Protein 3F4A (pdb70)

CATH classification: 3.40.250.10

B-factor: mean 21.46, std 7.52, range [8.7, 76.59]

Organism: Saccharomyces cerevisiae (strain ATCC 204508 / S288c) (NCBI:txid559292)

Solvent-accessible surface area: 14756 Å² total

Radius of gyration: 21.46 Å; Cα contacts (8 Å, |Δi|>4): 526; chains: 2; bounding box: 41×53×62 Å

Sequence (280 aa):
SITNVKYLDDPTELHRWQEGHTTTTLREPFQVVDVRGSDYGGHIKDGWHYAYSRLKKQDPEYLRELKKHRLLEEKQADGRGALNVIFHCLSQQRGPSAALLLRSSLDDTAELSRCRLWVLRGGFSRWQSVYGDDESVTAGYLPDLWRSITNVKYLDPTELHRWQEGHTTTLREPFQVVDVRGSDYGGHIKDGWHYAYSRRLKQDPEYLRELKHRLLEKQADGRRGALNVIFHCLSQQRGPSAALLLLRSSLDTAELSRCRLWVLRGGFSRWQSVVYGDDESVTAGYLPDLWR

Foldseek 3Di:
DDDQEEADELVQVVVCCVVARDPPRWAEEEEAQADPPPLKDWPRHHYHHLVCVVVPVVSLVVVLVVLQVVLVVIPAAYEYEFFHCLPPSRVVSLNNVVPADPVSSRNYRYYYHNRGVVVNCVVPLVPCVTMPNHDPVVVD/DDDQEEADEVVQVVVVVVVAHDPPRHAEAEEAQADPPPLKDWPRHHYHHLVCVVVPVVSLVVVLVVLQVVLVVTDAAYEYEFFHCLPPSRVVSLNNVVVADDVSSRRYRYYYYNRGVLVVCVPCLPPCVTMPNHDVVVVD

GO terms:
  GO:0004792 thiosulfate-cyanide sulfurtransferase activity (F, IDA)
  GO:0016791 phosphatase activity (F, IDA)
  GO:0016311 dephosphorylation (P, IDA)
  GO:0005634 nucleus (C, HDA)
  GO:0005737 cytoplasm (C, HDA)

InterPro domains:
  IPR001763 Rhodanese-like domain [PF00581] (14-130)
  IPR001763 Rhodanese-like domain [PS50206] (29-137)
  IPR001763 Rhodanese-like domain [SM00450] (19-134)
  IPR036873 Rhodanese-like domain superfamily [G3DSA:3.40.250.10] (5-148)
  IPR036873 Rhodanese-like domain superfamily [SSF52821] (6-135)

Secondary structure (DSSP, 8-state):
---SEEEE-HHHHHH---SS-TTT---EEEEE--STT---EETT-EE--HHHHHH-HHHHHHHHHHHHHHHHTSSS-EEEEEE---SSHHHHH--TGGG--HHHHTTEEEEEETTHHHHHHHHHTT-TTTEES--GGGG-/---SEEEE-HHHHHH---SS-TTT---EEEEE--STT---EETT-EE--HHHHHH-HHHHHHHHHHHHHHHHTSSS-EEEEEE---SSHHHHH--HHHH--HHHHHTEEEEEETTHHHHHHHHHTT-TTTEES--GGGG-

Structure (mmCIF, N/CA/C/O backbone):
data_3F4A
#
_entry.id   3F4A
#
_cell.length_a   74.382
_cell.length_b   72.025
_cell.length_c   53.514
_cell.angle_alpha   90.00
_cell.angle_beta   103.60
_cell.angle_gamma   90.00
#
_symmetry.space_group_name_H-M   'C 1 2 1'
#
loop_
_entity.id
_entity.type
_entity.pdbx_description
1 polymer 'Uncharacterized protein YGR203W'
2 non-polymer 'SULFATE ION'
3 non-polymer 'CHLORIDE ION'
4 non-polymer 'AMMONIUM ION'
5 water water
#
loop_
_atom_site.group_PDB
_atom_site.id
_atom_site.type_symbol
_atom_site.label_atom_id
_atom_site.label_alt_id
_atom_site.label_comp_id
_atom_site.label_asym_id
_atom_site.label_entity_id
_atom_site.label_seq_id
_atom_site.pdbx_PDB_ins_code
_atom_site.Cartn_x
_atom_site.Cartn_y
_atom_site.Cartn_z
_atom_site.occupancy
_atom_site.B_iso_or_equiv
_atom_site.auth_seq_id
_atom_site.auth_comp_id
_atom_site.auth_asym_id
_atom_site.auth_atom_id
_atom_site.pdbx_PDB_model_num
ATOM 1 N N . SER A 1 26 ? 34.452 55.900 -15.173 1.00 30.37 5 SER A N 1
ATOM 2 C CA . SER A 1 26 ? 33.435 55.483 -14.188 1.00 29.52 5 SER A CA 1
ATOM 3 C C . SER A 1 26 ? 32.123 56.250 -14.326 1.00 28.86 5 SER A C 1
ATOM 4 O O . SER A 1 26 ? 32.013 57.258 -15.072 1.00 27.83 5 SER A O 1
ATOM 7 N N . ILE A 1 27 ? 31.137 55.708 -13.623 1.00 26.98 6 ILE A N 1
ATOM 8 C CA . ILE A 1 27 ? 29.928 56.410 -13.216 1.00 25.10 6 ILE A CA 1
ATOM 9 C C . ILE A 1 27 ? 29.950 56.426 -11.695 1.00 23.07 6 ILE A C 1
ATOM 10 O O . ILE A 1 27 ? 30.928 55.988 -11.082 1.00 20.84 6 ILE A O 1
ATOM 15 N N . THR A 1 28 ? 28.886 56.962 -11.098 1.00 20.84 7 THR A N 1
ATOM 16 C CA . THR A 1 28 ? 28.889 57.263 -9.657 1.00 19.52 7 THR A CA 1
ATOM 17 C C . THR A 1 28 ? 28.302 56.110 -8.824 1.00 19.01 7 THR A C 1
ATOM 18 O O . THR A 1 28 ? 27.407 55.388 -9.294 1.00 20.04 7 THR A O 1
ATOM 22 N N . ASN A 1 29 ? 28.734 55.972 -7.578 1.00 15.98 8 ASN A N 1
ATOM 23 C CA . ASN A 1 29 ? 28.194 54.894 -6.735 1.00 16.67 8 ASN A CA 1
ATOM 24 C C . ASN A 1 29 ? 27.269 55.360 -5.609 1.00 15.79 8 ASN A C 1
ATOM 25 O O . ASN A 1 29 ? 26.892 54.567 -4.729 1.00 16.91 8 ASN A O 1
ATOM 30 N N . VAL A 1 30 ? 26.889 56.630 -5.644 1.00 15.09 9 VAL A N 1
ATOM 31 C CA . VAL A 1 30 ? 25.768 57.104 -4.826 1.00 13.38 9 VAL A CA 1
ATOM 32 C C . VAL A 1 30 ? 24.988 58.060 -5.705 1.00 12.78 9 VAL A C 1
ATOM 33 O O . VAL A 1 30 ? 25.573 58.894 -6.413 1.00 13.11 9 VAL A O 1
ATOM 37 N N . LYS A 1 31 ? 23.673 57.894 -5.668 1.00 11.12 10 LYS A N 1
ATOM 38 C CA . LYS A 1 31 ? 22.742 58.766 -6.443 1.00 12.78 10 LYS A CA 1
ATOM 39 C C . LYS A 1 31 ? 21.593 59.269 -5.573 1.00 13.16 10 LYS A C 1
ATOM 40 O O . LYS A 1 31 ? 21.362 58.736 -4.479 1.00 14.34 10 LYS A O 1
ATOM 46 N N . TYR A 1 32 ? 20.873 60.276 -6.079 1.00 13.36 11 TYR A N 1
ATOM 47 C CA . TYR A 1 32 ? 19.653 60.726 -5.419 1.00 15.13 11 TYR A CA 1
ATOM 48 C C . TYR A 1 32 ? 18.438 59.920 -5.803 1.00 15.27 11 TYR A C 1
ATOM 49 O O . TYR A 1 32 ? 18.224 59.578 -6.984 1.00 13.78 11 TYR A O 1
ATOM 58 N N . LEU A 1 33 ? 17.591 59.719 -4.806 1.00 15.94 12 LEU A N 1
ATOM 59 C CA . LEU A 1 33 ? 16.280 59.092 -4.990 1.00 17.42 12 LEU A CA 1
ATOM 60 C C . LEU A 1 33 ? 15.188 60.081 -4.547 1.00 17.56 12 LEU A C 1
ATOM 61 O O . LEU A 1 33 ? 15.303 60.713 -3.500 1.00 16.75 12 LEU A O 1
ATOM 66 N N . ASP A 1 34 ? 14.156 60.267 -5.372 1.00 18.10 13 ASP A N 1
ATOM 67 C CA A ASP A 1 34 ? 13.058 61.149 -4.995 0.70 19.04 13 ASP A CA 1
ATOM 68 C CA B ASP A 1 34 ? 13.057 61.160 -5.002 0.30 18.51 13 ASP A CA 1
ATOM 69 C C . ASP A 1 34 ? 12.071 60.453 -4.053 1.00 19.23 13 ASP A C 1
ATOM 70 O O . ASP A 1 34 ? 11.833 59.235 -4.193 1.00 17.20 13 ASP A O 1
ATOM 79 N N . PRO A 1 35 ? 11.514 61.200 -3.048 1.00 19.58 14 PRO A N 1
ATOM 80 C CA . PRO A 1 35 ? 10.446 60.609 -2.187 1.00 19.69 14 PRO A CA 1
ATOM 81 C C . PRO A 1 35 ? 9.348 59.887 -3.000 1.00 19.07 14 PRO A C 1
ATOM 82 O O . PRO A 1 35 ? 8.868 58.844 -2.585 1.00 17.91 14 PRO A O 1
ATOM 86 N N . THR A 1 36 ? 8.991 60.397 -4.172 1.00 18.57 15 THR A N 1
ATOM 87 C CA . THR A 1 36 ? 7.903 59.733 -4.942 1.00 18.03 15 THR A CA 1
ATOM 88 C C . THR A 1 36 ? 8.308 58.324 -5.342 1.00 19.01 15 THR A C 1
ATOM 89 O O . THR A 1 36 ? 7.454 57.427 -5.427 1.00 17.81 15 THR A O 1
ATOM 93 N N . GLU A 1 37 ? 9.614 58.109 -5.566 1.00 17.65 16 GLU A N 1
ATOM 94 C CA . GLU A 1 37 ? 10.069 56.803 -6.013 1.00 18.26 16 GLU A CA 1
ATOM 95 C C . GLU A 1 37 ? 10.099 55.868 -4.841 1.00 17.22 16 GLU A C 1
ATOM 96 O O . GLU A 1 37 ? 9.608 54.740 -4.961 1.00 17.36 16 GLU A O 1
ATOM 102 N N . LEU A 1 38 ? 10.674 56.329 -3.716 1.00 16.88 17 LEU A N 1
ATOM 103 C CA . LEU A 1 38 ? 10.711 55.518 -2.499 1.00 16.74 17 LEU A CA 1
ATOM 104 C C . LEU A 1 38 ? 9.273 55.109 -2.143 1.00 15.99 17 LEU A C 1
ATOM 105 O O . LEU A 1 38 ? 8.987 53.956 -1.839 1.00 15.79 17 LEU A O 1
ATOM 110 N N . HIS A 1 39 ? 8.355 56.072 -2.205 1.00 16.20 18 HIS A N 1
ATOM 111 C CA . HIS A 1 39 ? 6.938 55.787 -1.922 1.00 14.67 18 HIS A CA 1
ATOM 112 C C . HIS A 1 39 ? 6.330 54.674 -2.792 1.00 14.59 18 HIS A C 1
ATOM 113 O O . HIS A 1 39 ? 5.618 53.797 -2.276 1.00 13.43 18 HIS A O 1
ATOM 120 N N . ARG A 1 40 ? 6.578 54.727 -4.106 1.00 13.90 19 ARG A N 1
ATOM 121 C CA . ARG A 1 40 ? 6.157 53.689 -5.021 1.00 16.41 19 ARG A CA 1
ATOM 122 C C . ARG A 1 40 ? 6.726 52.342 -4.612 1.00 16.11 19 ARG A C 1
ATOM 123 O O . ARG A 1 40 ? 6.012 51.331 -4.618 1.00 16.26 19 ARG A O 1
ATOM 131 N N . TRP A 1 41 ? 8.013 52.339 -4.253 1.00 16.01 20 TRP A N 1
ATOM 132 C CA . TRP A 1 41 ? 8.701 51.094 -3.864 1.00 16.13 20 TRP A CA 1
ATOM 133 C C . TRP A 1 41 ? 8.043 50.542 -2.608 1.00 16.32 20 TRP A C 1
ATOM 134 O O . TRP A 1 41 ? 7.792 49.337 -2.504 1.00 15.61 20 TRP A O 1
ATOM 153 N N . GLN A 1 43 ? 4.945 51.116 -1.754 1.00 18.26 22 GLN A N 1
ATOM 154 C CA . GLN A 1 43 ? 3.581 50.686 -2.038 1.00 20.40 22 GLN A CA 1
ATOM 155 C C . GLN A 1 43 ? 3.635 49.309 -2.662 1.00 20.87 22 GLN A C 1
ATOM 156 O O . GLN A 1 43 ? 2.790 48.465 -2.381 1.00 20.96 22 GLN A O 1
ATOM 162 N N . GLU A 1 44 ? 4.644 49.083 -3.503 1.00 21.89 23 GLU A N 1
ATOM 163 C CA . GLU A 1 44 ? 4.729 47.850 -4.311 1.00 23.35 23 GLU A CA 1
ATOM 164 C C . GLU A 1 44 ? 5.462 46.696 -3.632 1.00 23.49 23 GLU A C 1
ATOM 165 O O . GLU A 1 44 ? 5.285 45.519 -4.028 1.00 22.59 23 GLU A O 1
ATOM 171 N N . GLY A 1 45 ? 6.289 47.041 -2.637 1.00 23.17 24 GLY A N 1
ATOM 172 C CA . GLY A 1 45 ? 7.016 46.061 -1.823 1.00 23.00 24 GLY A CA 1
ATOM 173 C C . GLY A 1 45 ? 8.453 45.811 -2.262 1.00 23.32 24 GLY A C 1
ATOM 174 O O . GLY A 1 45 ? 9.180 45.067 -1.607 1.00 24.73 24 GLY A O 1
ATOM 175 N N . HIS A 1 46 ? 8.862 46.462 -3.350 1.00 21.85 25 HIS A N 1
ATOM 176 C CA . HIS A 1 46 ? 10.168 46.264 -3.977 1.00 21.21 25 HIS A CA 1
ATOM 177 C C . HIS A 1 46 ? 10.308 47.348 -5.020 1.00 20.72 25 HIS A C 1
ATOM 178 O O . HIS A 1 46 ? 9.353 48.057 -5.312 1.00 19.39 25 HIS A O 1
ATOM 185 N N . THR A 1 47 ? 11.511 47.517 -5.546 1.00 19.48 26 THR A N 1
ATOM 186 C CA . THR A 1 47 ? 11.719 48.498 -6.587 1.00 20.92 26 THR A CA 1
ATOM 187 C C . THR A 1 47 ? 10.823 48.026 -7.761 1.00 21.80 26 THR A C 1
ATOM 188 O O . THR A 1 47 ? 10.443 46.832 -7.887 1.00 21.92 26 THR A O 1
ATOM 192 N N . THR A 1 48 ? 10.452 48.959 -8.609 1.00 22.61 27 THR A N 1
ATOM 193 C CA . THR A 1 48 ? 9.399 48.649 -9.570 1.00 23.32 27 THR A CA 1
ATOM 194 C C . THR A 1 48 ? 9.890 47.764 -10.730 1.00 23.66 27 THR A C 1
ATOM 195 O O . THR A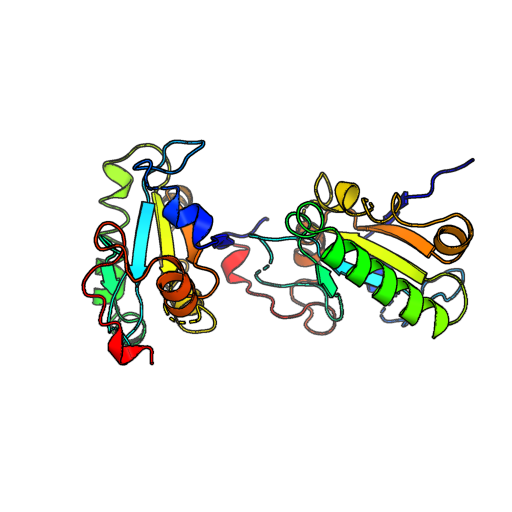 1 48 ? 9.258 46.737 -11.029 1.00 23.09 27 THR A O 1
ATOM 199 N N . THR A 1 49 ? 11.012 48.155 -11.340 1.00 23.18 28 THR A N 1
ATOM 200 C CA A THR A 1 49 ? 11.544 47.490 -12.534 0.70 23.40 28 THR A CA 1
ATOM 201 C CA B THR A 1 49 ? 11.527 47.472 -12.536 0.30 23.29 28 THR A CA 1
ATOM 202 C C . THR A 1 49 ? 12.197 46.137 -12.251 1.00 23.28 28 THR A C 1
ATOM 203 O O . THR A 1 49 ? 11.903 45.120 -12.937 1.00 23.77 28 THR A O 1
ATOM 210 N N . LEU A 1 50 ? 13.094 46.124 -11.273 1.00 22.94 29 LEU A N 1
ATOM 211 C CA . LEU A 1 50 ? 13.886 44.938 -11.006 1.00 22.80 29 LEU A CA 1
ATOM 212 C C . LEU A 1 50 ? 13.406 44.179 -9.804 1.00 23.02 29 LEU A C 1
ATOM 213 O O . LEU A 1 50 ? 13.918 43.096 -9.513 1.00 23.33 29 LEU A O 1
ATOM 218 N N . ARG A 1 51 ? 12.417 44.751 -9.106 1.00 21.93 30 ARG A N 1
ATOM 219 C CA . ARG A 1 51 ? 11.736 44.044 -8.046 1.00 21.91 30 ARG A CA 1
ATOM 220 C C . ARG A 1 51 ? 12.743 43.728 -6.966 1.00 20.75 30 ARG A C 1
ATOM 221 O O . ARG A 1 51 ? 12.637 42.691 -6.312 1.00 21.06 30 ARG A O 1
ATOM 229 N N . GLU A 1 52 ? 13.680 44.671 -6.758 1.00 19.87 31 GLU A N 1
ATOM 230 C CA . GLU A 1 52 ? 14.737 44.560 -5.768 1.00 19.64 31 GLU A CA 1
ATOM 231 C C . GLU A 1 52 ? 14.311 45.030 -4.366 1.00 18.58 31 GLU A C 1
ATOM 232 O O . GLU A 1 52 ? 13.451 45.903 -4.215 1.00 19.51 31 GLU A O 1
ATOM 238 N N . PRO A 1 53 ? 14.931 44.459 -3.331 1.00 18.26 32 PRO A N 1
ATOM 239 C CA . PRO A 1 53 ? 14.694 44.912 -1.961 1.00 17.89 32 PRO A CA 1
ATOM 240 C C . PRO A 1 53 ? 15.296 46.293 -1.690 1.00 16.02 32 PRO A C 1
ATOM 241 O O . PRO A 1 53 ? 16.180 46.742 -2.412 1.00 16.91 32 PRO A O 1
ATOM 245 N N . PHE A 1 54 ? 14.803 46.968 -0.663 1.00 14.47 33 PHE A N 1
ATOM 246 C CA . PHE A 1 54 ? 15.353 48.269 -0.288 1.00 14.32 33 PHE A CA 1
ATOM 247 C C . PHE A 1 54 ? 15.343 48.395 1.230 1.00 14.51 33 PHE A C 1
ATOM 248 O O . PHE A 1 54 ? 14.620 47.669 1.939 1.00 15.02 33 PHE A O 1
ATOM 256 N N . GLN A 1 55 ? 16.144 49.318 1.729 1.00 13.61 34 GLN A N 1
ATOM 257 C CA . GLN A 1 55 ? 16.203 49.543 3.186 1.00 14.62 34 GLN A CA 1
ATOM 258 C C . GLN A 1 55 ? 16.513 51.006 3.443 1.00 15.13 34 GLN A C 1
ATOM 259 O O . GLN A 1 55 ? 17.583 51.505 3.029 1.00 15.90 34 GLN A O 1
ATOM 265 N N . VAL A 1 56 ? 15.608 51.685 4.144 1.00 13.87 35 VAL A N 1
ATOM 266 C CA . VAL A 1 56 ? 15.814 53.123 4.522 1.00 15.03 35 VAL A CA 1
ATOM 267 C C . VAL A 1 56 ? 16.683 53.184 5.779 1.00 15.76 35 VAL A C 1
ATOM 268 O O . VAL A 1 56 ? 16.501 52.381 6.700 1.00 16.65 35 VAL A O 1
ATOM 272 N N . VAL A 1 57 ? 17.647 54.111 5.801 1.00 14.16 36 VAL A N 1
ATOM 273 C CA . VAL A 1 57 ? 18.473 54.357 6.978 1.00 14.68 36 VAL A CA 1
ATOM 274 C C . VAL A 1 57 ? 18.391 55.842 7.323 1.00 14.61 36 VAL A C 1
ATOM 275 O O . VAL A 1 57 ? 18.870 56.685 6.551 1.00 15.06 36 VAL A O 1
ATOM 279 N N . ASP A 1 58 ? 17.769 56.156 8.463 1.00 15.05 37 ASP A N 1
ATOM 280 C CA . ASP A 1 58 ? 17.555 57.524 8.890 1.00 14.36 37 ASP A CA 1
ATOM 281 C C . ASP A 1 58 ? 18.730 57.861 9.833 1.00 14.33 37 ASP A C 1
ATOM 282 O O . ASP A 1 58 ? 18.908 57.204 10.871 1.00 16.49 37 ASP A O 1
ATOM 287 N N . VAL A 1 59 ? 19.499 58.887 9.492 1.00 14.32 38 VAL A N 1
ATOM 288 C CA . VAL A 1 59 ? 20.750 59.151 10.204 1.00 13.98 38 VAL A CA 1
ATOM 289 C C . VAL A 1 59 ? 20.630 60.412 11.049 1.00 14.10 38 VAL A C 1
ATOM 290 O O . VAL A 1 59 ? 21.659 60.948 11.525 1.00 13.24 38 VAL A O 1
ATOM 294 N N . ARG A 1 60 ? 19.394 60.861 11.264 1.00 13.69 39 ARG A N 1
ATOM 295 C CA . ARG A 1 60 ? 19.121 61.982 12.194 1.00 14.80 39 ARG A CA 1
ATOM 296 C C . ARG A 1 60 ? 19.511 61.646 13.634 1.00 15.76 39 ARG A C 1
ATOM 297 O O . ARG A 1 60 ? 19.358 60.510 14.042 1.00 16.31 39 ARG A O 1
ATOM 305 N N . GLY A 1 61 ? 20.041 62.628 14.365 1.00 16.44 40 GLY A N 1
ATOM 306 C CA . GLY A 1 61 ? 20.238 62.492 15.826 1.00 17.14 40 GLY A CA 1
ATOM 307 C C . GLY A 1 61 ? 19.215 63.311 16.599 1.00 18.65 40 GLY A C 1
ATOM 308 O O . GLY A 1 61 ? 18.116 62.828 16.903 1.00 18.56 40 GLY A O 1
ATOM 309 N N . SER A 1 62 ? 19.542 64.576 16.853 1.00 17.83 41 SER A N 1
ATOM 310 C CA . SER A 1 62 ? 18.715 65.417 17.737 1.00 18.75 41 SER A CA 1
ATOM 311 C C . SER A 1 62 ? 17.343 65.770 17.135 1.00 18.41 41 SER A C 1
ATOM 312 O O . SER A 1 62 ? 16.423 66.151 17.873 1.00 18.02 41 SER A O 1
ATOM 315 N N . ASP A 1 63 ? 17.194 65.632 15.819 1.00 16.30 42 ASP A N 1
ATOM 316 C CA . ASP A 1 63 ? 15.972 66.053 15.178 1.00 16.83 42 ASP A CA 1
ATOM 317 C C . ASP A 1 63 ? 15.216 64.849 14.588 1.00 14.86 42 ASP A C 1
ATOM 318 O O . ASP A 1 63 ? 14.421 64.982 13.663 1.00 15.75 42 ASP A O 1
ATOM 323 N N . TYR A 1 64 ? 15.417 63.690 15.186 1.00 16.22 43 TYR A N 1
ATOM 324 C CA . TYR A 1 64 ? 14.686 62.481 14.766 1.00 16.33 43 TYR A CA 1
ATOM 325 C C . TYR A 1 64 ? 13.201 62.493 15.208 1.00 17.70 43 TYR A C 1
ATOM 326 O O . TYR A 1 64 ? 12.340 61.961 14.515 1.00 16.96 43 TYR A O 1
ATOM 351 N N . GLY A 1 66 ? 9.313 63.204 15.967 1.00 18.16 45 GLY A N 1
ATOM 352 C CA . GLY A 1 66 ? 8.243 63.805 15.149 1.00 16.23 45 GLY A CA 1
ATOM 353 C C . GLY A 1 66 ? 7.733 62.974 13.993 1.00 15.53 45 GLY A C 1
ATOM 354 O O . GLY A 1 66 ? 6.828 63.398 13.282 1.00 16.60 45 GLY A O 1
ATOM 355 N N . GLY A 1 67 ? 8.283 61.770 13.838 1.00 14.19 46 GLY A N 1
ATOM 356 C CA . GLY A 1 67 ? 7.982 60.959 12.675 1.00 14.65 46 GLY A CA 1
ATOM 357 C C . GLY A 1 67 ? 9.222 60.407 11.973 1.00 14.31 46 GLY A C 1
ATOM 358 O O . GLY A 1 67 ? 10.302 61.025 11.942 1.00 14.97 46 GLY A O 1
ATOM 359 N N . HIS A 1 68 ? 9.078 59.207 11.427 1.00 14.50 47 HIS A N 1
ATOM 360 C CA . HIS A 1 68 ? 10.145 58.620 10.594 1.00 13.88 47 HIS A CA 1
ATOM 361 C C . HIS A 1 68 ? 9.493 57.730 9.540 1.00 14.48 47 HIS A C 1
ATOM 362 O O . HIS A 1 68 ? 8.292 57.456 9.619 1.00 14.99 47 HIS A O 1
ATOM 369 N N . ILE A 1 69 ? 10.264 57.306 8.531 1.00 14.63 48 ILE A N 1
ATOM 370 C CA . ILE A 1 69 ? 9.703 56.463 7.488 1.00 14.23 48 ILE A CA 1
ATOM 371 C C . ILE A 1 69 ? 9.490 55.067 8.024 1.00 15.86 48 ILE A C 1
ATOM 372 O O . ILE A 1 69 ? 10.379 54.493 8.693 1.00 14.66 48 ILE A O 1
ATOM 377 N N . LYS A 1 70 ? 8.301 54.521 7.745 1.00 14.52 49 LYS A N 1
ATOM 378 C CA . LYS A 1 70 ? 7.950 53.193 8.295 1.00 16.84 49 LYS A CA 1
ATOM 379 C C . LYS A 1 70 ? 8.949 52.134 7.807 1.00 16.52 49 LYS A C 1
ATOM 380 O O . LYS A 1 70 ? 9.300 52.133 6.639 1.00 15.95 49 LYS A O 1
ATOM 386 N N . ASP A 1 71 ? 9.412 51.273 8.721 1.00 16.89 50 ASP A N 1
ATOM 387 C CA . ASP A 1 71 ? 10.324 50.139 8.440 1.00 17.71 50 ASP A CA 1
ATOM 388 C C . ASP A 1 71 ? 11.793 50.541 8.225 1.00 16.67 50 ASP A C 1
ATOM 389 O O . ASP A 1 71 ? 12.628 49.686 7.996 1.00 15.84 50 ASP A O 1
ATOM 394 N N . GLY A 1 72 ? 12.089 51.827 8.304 1.00 16.20 51 GLY A N 1
ATOM 395 C CA . GLY A 1 72 ? 13.486 52.313 8.193 1.00 16.12 51 GLY A CA 1
ATOM 396 C C . GLY A 1 72 ? 14.247 51.956 9.470 1.00 16.69 51 GLY A C 1
ATOM 397 O O . GLY A 1 72 ? 13.629 51.574 10.530 1.00 16.65 51 GLY A O 1
ATOM 398 N N . TRP A 1 73 ? 15.576 52.066 9.392 1.00 15.39 52 TRP A N 1
ATOM 399 C CA . TRP A 1 73 ? 16.428 51.820 10.561 1.00 15.11 52 TRP A CA 1
ATOM 400 C C . TRP A 1 73 ? 16.993 53.168 10.990 1.00 16.31 52 TRP A C 1
ATOM 401 O O . TRP A 1 73 ? 17.334 53.995 10.147 1.00 18.84 52 TRP A O 1
ATOM 412 N N . HIS A 1 74 ? 17.195 53.340 12.292 1.00 15.47 53 HIS A N 1
ATOM 413 C CA . HIS A 1 74 ? 17.730 54.604 12.754 1.00 14.49 53 HIS A CA 1
ATOM 414 C C . HIS A 1 74 ? 19.154 54.440 13.254 1.00 14.62 53 HIS A C 1
ATOM 415 O O . HIS A 1 74 ? 19.398 53.761 14.278 1.00 14.80 53 HIS A O 1
ATOM 422 N N . TYR A 1 75 ? 20.104 54.989 12.500 1.00 14.93 54 TYR A N 1
ATOM 423 C CA . TYR A 1 75 ? 21.536 54.969 12.911 1.00 14.45 54 TYR A CA 1
ATOM 424 C C . TYR A 1 75 ? 22.010 56.395 12.795 1.00 14.27 54 TYR A C 1
ATOM 425 O O . TYR A 1 75 ? 22.366 56.803 11.689 1.00 12.97 54 TYR A O 1
ATOM 434 N N . ALA A 1 76 ? 22.021 57.130 13.919 1.00 14.75 55 ALA A N 1
ATOM 435 C CA . ALA A 1 76 ? 22.401 58.569 13.890 1.00 15.67 55 ALA A CA 1
ATOM 436 C C . ALA A 1 76 ? 23.821 58.714 13.353 1.00 16.68 55 ALA A C 1
ATOM 437 O O . ALA A 1 76 ? 24.743 57.991 13.768 1.00 14.65 55 ALA A O 1
ATOM 439 N N . TYR A 1 77 ? 24.004 59.622 12.407 1.00 17.35 56 TYR A N 1
ATOM 440 C CA . TYR A 1 77 ? 25.326 59.834 11.808 1.00 16.87 56 TYR A CA 1
ATOM 441 C C . TYR A 1 77 ? 26.352 60.214 12.853 1.00 16.88 56 TYR A C 1
ATOM 442 O O . TYR A 1 77 ? 27.501 59.770 12.788 1.00 16.49 56 TYR A O 1
ATOM 451 N N . SER A 1 78 ? 25.961 61.027 13.828 1.00 16.39 57 SER A N 1
ATOM 452 C CA . SER A 1 78 ? 26.935 61.467 14.837 1.00 18.61 57 SER A CA 1
ATOM 453 C C . SER A 1 78 ? 27.576 60.249 15.559 1.00 18.79 57 SER A C 1
ATOM 454 O O . SER A 1 78 ? 28.752 60.278 15.917 1.00 19.34 57 SER A O 1
ATOM 457 N N . ARG A 1 79 ? 26.790 59.190 15.724 1.00 18.24 58 ARG A N 1
ATOM 458 C CA . ARG A 1 79 ? 27.298 57.987 16.352 1.00 18.22 58 ARG A CA 1
ATOM 459 C C . ARG A 1 79 ? 28.027 57.142 15.333 1.00 17.33 58 ARG A C 1
ATOM 460 O O . ARG A 1 79 ? 29.100 56.605 15.633 1.00 17.27 58 ARG A O 1
ATOM 468 N N . LEU A 1 80 ? 27.470 56.996 14.130 1.00 14.59 59 LEU A N 1
ATOM 469 C CA . LEU A 1 80 ? 28.189 56.154 13.111 1.00 15.29 59 LEU A CA 1
ATOM 470 C C . LEU A 1 80 ? 29.639 56.650 12.899 1.00 15.86 59 LEU A C 1
ATOM 471 O O . LEU A 1 80 ? 30.570 55.831 12.747 1.00 15.62 59 LEU A O 1
ATOM 476 N N A LYS A 1 81 ? 29.809 57.971 12.904 0.60 15.40 60 LYS A N 1
ATOM 477 N N B LYS A 1 81 ? 29.831 57.967 12.856 0.40 15.46 60 LYS A N 1
ATOM 478 C CA A LYS A 1 81 ? 31.114 58.624 12.612 0.60 17.26 60 LYS A CA 1
ATOM 479 C CA B LYS A 1 81 ? 31.175 58.553 12.625 0.40 16.35 60 LYS A CA 1
ATOM 480 C C A LYS A 1 81 ? 32.115 58.506 13.784 0.60 17.27 60 LYS A C 1
ATOM 481 C C B LYS A 1 81 ? 32.120 58.243 13.796 0.40 16.91 60 LYS A C 1
ATOM 482 O O A LYS A 1 81 ? 33.342 58.574 13.571 0.60 17.58 60 LYS A O 1
ATOM 483 O O B LYS A 1 81 ? 33.293 57.897 13.599 0.40 17.09 60 LYS A O 1
ATOM 494 N N . GLN A 1 82 ? 31.591 58.359 15.011 1.00 17.20 61 GLN A N 1
ATOM 495 C C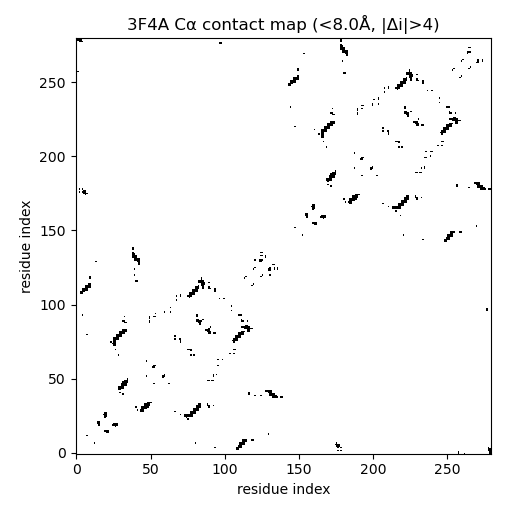A . GLN A 1 82 ? 32.386 58.278 16.266 1.00 19.73 61 GLN A CA 1
ATOM 496 C C . GLN A 1 82 ? 32.602 56.828 16.756 1.00 19.73 61 GLN A C 1
ATOM 497 O O . GLN A 1 82 ? 33.518 56.540 17.542 1.00 20.00 61 GLN A O 1
ATOM 503 N N . ASP A 1 83 ? 31.764 55.915 16.305 1.00 19.43 62 ASP A N 1
ATOM 504 C CA . ASP A 1 83 ? 31.663 54.581 16.895 1.00 19.98 62 ASP A CA 1
ATOM 505 C C . ASP A 1 83 ? 31.840 53.521 15.794 1.00 19.66 62 ASP A C 1
ATOM 506 O O . ASP A 1 83 ? 30.866 53.094 15.195 1.00 19.05 62 ASP A O 1
ATOM 511 N N . PRO A 1 84 ? 33.085 53.082 15.535 1.00 19.85 63 PRO A N 1
ATOM 512 C CA . PRO A 1 84 ? 33.320 52.133 14.445 1.00 20.26 63 PRO A CA 1
ATOM 513 C C . PRO A 1 84 ? 32.521 50.848 14.522 1.00 20.18 63 PRO A C 1
ATOM 514 O O . PRO A 1 84 ? 32.205 50.309 13.450 1.00 20.87 63 PRO A O 1
ATOM 518 N N . GLU A 1 85 ? 32.195 50.370 15.730 1.00 18.06 64 GLU A N 1
ATOM 519 C CA . GLU A 1 85 ? 31.384 49.173 15.882 1.00 18.51 64 GLU A CA 1
ATOM 520 C C . GLU A 1 85 ? 29.943 49.403 15.471 1.00 18.19 64 GLU A C 1
ATOM 521 O O . GLU A 1 85 ? 29.259 48.457 15.100 1.00 18.64 64 GLU A O 1
ATOM 527 N N . TYR A 1 86 ? 29.481 50.649 15.585 1.00 17.11 65 TYR A N 1
ATOM 528 C CA . TYR A 1 86 ? 28.128 50.991 15.167 1.00 16.90 65 TYR A CA 1
ATOM 529 C C . TYR A 1 86 ? 28.052 50.987 13.649 1.00 15.99 65 TYR A C 1
ATOM 530 O O . TYR A 1 86 ? 27.092 50.472 13.067 1.00 15.88 65 TYR A O 1
ATOM 539 N N . LEU A 1 87 ? 29.035 51.580 12.998 1.00 14.94 66 LEU A N 1
ATOM 540 C CA . LEU A 1 87 ? 29.075 51.494 11.531 1.00 14.96 66 LEU A CA 1
ATOM 541 C C . LEU A 1 87 ? 29.191 50.036 11.053 1.00 15.60 66 LEU A C 1
ATOM 542 O O . LEU A 1 87 ? 28.542 49.646 10.072 1.00 14.80 66 LEU A O 1
ATOM 547 N N . ARG A 1 88 ? 30.021 49.240 11.729 1.00 15.08 67 ARG A N 1
ATOM 548 C CA . ARG A 1 88 ? 30.152 47.827 11.349 1.00 15.86 67 ARG A CA 1
ATOM 549 C C . ARG A 1 88 ? 28.838 47.139 11.467 1.00 16.47 67 ARG A C 1
ATOM 550 O O . ARG A 1 88 ? 28.521 46.299 10.638 1.00 15.70 67 ARG A O 1
ATOM 558 N N . GLU A 1 89 ? 28.072 47.464 12.522 1.00 16.59 68 GLU A N 1
ATOM 559 C CA . GLU A 1 89 ? 26.758 46.803 12.717 1.00 16.65 68 GLU A CA 1
ATOM 560 C C . GLU A 1 89 ? 25.773 47.117 11.609 1.00 16.43 68 GLU A C 1
ATOM 561 O O . GLU A 1 89 ? 25.127 46.197 11.083 1.00 16.33 68 GLU A O 1
ATOM 567 N N . LEU A 1 90 ? 25.709 48.400 11.231 1.00 14.28 69 LEU A N 1
ATOM 568 C CA . LEU A 1 90 ? 24.894 48.841 10.135 1.00 14.52 69 LEU A CA 1
ATOM 569 C C . LEU A 1 90 ? 25.333 48.103 8.848 1.00 13.54 69 LEU A C 1
ATOM 570 O O . LEU A 1 90 ? 24.494 47.555 8.151 1.00 13.64 69 LEU A O 1
ATOM 575 N N A LYS A 1 91 ? 26.630 48.054 8.567 0.60 13.15 70 LYS A N 1
ATOM 576 N N B LYS A 1 91 ? 26.641 48.068 8.571 0.40 12.91 70 LYS A N 1
ATOM 577 C CA A LYS A 1 91 ? 27.070 47.384 7.344 0.60 13.52 70 LYS A CA 1
ATOM 578 C CA B LYS A 1 91 ? 27.159 47.367 7.382 0.40 12.71 70 LYS A CA 1
ATOM 579 C C A LYS A 1 91 ? 26.699 45.873 7.368 0.60 13.79 70 LYS A C 1
ATOM 580 C C B LYS A 1 91 ? 26.716 45.891 7.377 0.40 13.36 70 LYS A C 1
ATOM 581 O O A LYS A 1 91 ? 26.220 45.311 6.368 0.60 13.53 70 LYS A O 1
ATOM 582 O O B LYS A 1 91 ? 26.206 45.374 6.372 0.40 13.30 70 LYS A O 1
ATOM 593 N N . HIS A 1 92 ? 26.941 45.220 8.503 1.00 13.91 71 HIS A N 1
ATOM 594 C CA . HIS A 1 92 ? 26.578 43.823 8.647 1.00 14.64 71 HIS A CA 1
ATOM 595 C C . HIS A 1 92 ? 25.103 43.562 8.386 1.00 14.15 71 HIS A C 1
ATOM 596 O O . HIS A 1 92 ? 24.746 42.590 7.681 1.00 14.34 71 HIS A O 1
ATOM 603 N N . ARG A 1 93 ? 24.287 44.397 8.993 1.00 14.21 72 ARG A N 1
ATOM 604 C CA . ARG A 1 93 ? 22.856 44.271 8.902 1.00 14.77 72 ARG A CA 1
ATOM 605 C C . ARG A 1 93 ? 22.397 44.445 7.479 1.00 14.77 72 ARG A C 1
ATOM 606 O O . ARG A 1 93 ? 21.559 43.684 7.019 1.00 14.80 72 ARG A O 1
ATOM 614 N N . LEU A 1 94 ? 22.961 45.428 6.764 1.00 13.00 73 LEU A N 1
ATOM 615 C CA . LEU A 1 94 ? 22.614 45.633 5.353 1.00 13.72 73 LEU A CA 1
ATOM 616 C C . LEU A 1 94 ? 23.035 44.451 4.476 1.00 14.61 73 LEU A C 1
ATOM 617 O O . LEU A 1 94 ? 22.227 43.943 3.685 1.00 14.22 73 LEU A O 1
ATOM 622 N N . LEU A 1 95 ? 24.266 43.979 4.649 1.00 14.49 74 LEU A N 1
ATOM 623 C CA . LEU A 1 95 ? 24.764 42.814 3.872 1.00 14.95 74 LEU A CA 1
ATOM 624 C C . LEU A 1 95 ? 23.986 41.539 4.134 1.00 14.80 74 LEU A C 1
ATOM 625 O O . LEU A 1 95 ? 23.743 40.772 3.207 1.00 15.39 74 LEU A O 1
ATOM 630 N N A GLU A 1 96 ? 23.589 41.321 5.385 0.70 14.40 75 GLU A N 1
ATOM 631 N N B GLU A 1 96 ? 23.603 41.329 5.392 0.30 14.36 75 GLU A N 1
ATOM 632 C CA A GLU A 1 96 ? 22.740 40.186 5.741 0.70 15.60 75 GLU A CA 1
ATOM 633 C CA B GLU A 1 96 ? 22.751 40.212 5.786 0.30 14.53 75 GLU A CA 1
ATOM 634 C C A GLU A 1 96 ? 21.362 40.216 5.098 0.70 15.00 75 GLU A C 1
ATOM 635 C C B GLU A 1 96 ? 21.410 40.235 5.054 0.30 14.51 75 GLU A C 1
ATOM 636 O O A GLU A 1 96 ? 20.836 39.169 4.686 0.70 13.74 75 GLU A O 1
ATOM 637 O O B GLU A 1 96 ? 20.973 39.208 4.514 0.30 14.08 75 GLU A O 1
ATOM 648 N N . LYS A 1 97 ? 20.765 41.402 5.044 1.00 14.63 76 LYS A N 1
ATOM 649 C CA . LYS A 1 97 ? 19.454 41.574 4.415 1.00 14.71 76 LYS A CA 1
ATOM 650 C C . LYS A 1 97 ? 19.620 41.307 2.914 1.00 15.47 76 LYS A C 1
ATOM 651 O O . LYS A 1 97 ? 18.830 40.603 2.328 1.00 13.98 76 LYS A O 1
ATOM 657 N N . GLN A 1 98 ? 20.669 41.862 2.316 1.00 14.36 77 GLN A N 1
ATOM 658 C CA . GLN A 1 98 ? 20.925 41.620 0.892 1.00 16.00 77 GLN A CA 1
ATOM 659 C C . GLN A 1 98 ? 21.053 40.129 0.550 1.00 15.56 77 GLN A C 1
ATOM 660 O O . GLN A 1 98 ? 20.577 39.663 -0.510 1.00 14.46 77 GLN A O 1
ATOM 666 N N . ALA A 1 99 ? 21.715 39.369 1.433 1.00 16.28 78 ALA A N 1
ATOM 667 C CA . ALA A 1 99 ? 21.936 37.951 1.165 1.00 16.78 78 ALA A CA 1
ATOM 668 C C . ALA A 1 99 ? 20.617 37.147 1.092 1.00 17.54 78 ALA A C 1
ATOM 669 O O . ALA A 1 99 ? 20.557 36.074 0.467 1.00 17.87 78 ALA A O 1
ATOM 671 N N . ASP A 1 100 ? 19.581 37.686 1.723 1.00 18.16 79 ASP A N 1
ATOM 672 C CA . ASP A 1 100 ? 18.231 37.099 1.810 1.00 20.42 79 ASP A CA 1
ATOM 673 C C . ASP A 1 100 ? 17.293 37.442 0.663 1.00 20.04 79 ASP A C 1
ATOM 674 O O . ASP A 1 100 ? 16.190 36.895 0.598 1.00 20.92 79 ASP A O 1
ATOM 679 N N . GLY A 1 101 ? 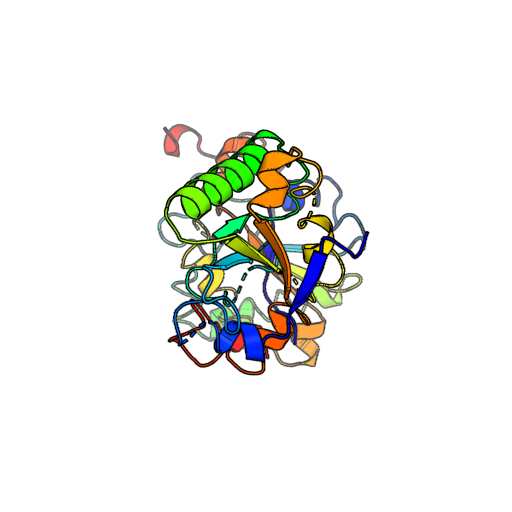17.688 38.387 -0.192 1.00 19.88 80 GLY A N 1
ATOM 680 C CA . GLY A 1 101 ? 16.815 38.938 -1.214 1.00 19.95 80 GLY A CA 1
ATOM 681 C C . GLY A 1 101 ? 17.363 38.778 -2.613 1.00 20.84 80 GLY A C 1
ATOM 682 O O . GLY A 1 101 ? 18.493 38.334 -2.799 1.00 19.83 80 GLY A O 1
ATOM 683 N N . ARG A 1 102 ? 16.562 39.167 -3.602 1.00 21.00 81 ARG A N 1
ATOM 684 C CA . ARG A 1 102 ? 16.989 39.032 -4.975 1.00 22.01 81 ARG A CA 1
ATOM 685 C C . ARG A 1 102 ? 17.637 40.303 -5.453 1.00 21.31 81 ARG A C 1
ATOM 686 O O . ARG A 1 102 ? 17.201 41.395 -5.129 1.00 23.12 81 ARG A O 1
ATOM 694 N N . GLY A 1 103 ? 18.742 40.158 -6.155 1.00 20.02 82 GLY A N 1
ATOM 695 C CA . GLY A 1 103 ? 19.445 41.286 -6.729 1.00 19.21 82 GLY A CA 1
ATOM 696 C C . GLY A 1 103 ? 20.152 42.096 -5.669 1.00 19.74 82 GLY A C 1
ATOM 697 O O . GLY A 1 103 ? 20.478 41.588 -4.583 1.00 20.31 82 GLY A O 1
ATOM 698 N N . ALA A 1 104 ? 20.381 43.357 -6.006 1.00 17.70 83 ALA A N 1
ATOM 699 C CA . ALA A 1 104 ? 21.142 44.247 -5.162 1.00 17.23 83 ALA A CA 1
ATOM 700 C C . ALA A 1 104 ? 20.187 44.872 -4.177 1.00 16.32 83 ALA A C 1
ATOM 701 O O . ALA A 1 104 ? 19.003 45.080 -4.484 1.00 16.07 83 ALA A O 1
ATOM 703 N N . LEU A 1 105 ? 20.695 45.137 -2.992 1.00 15.87 84 LEU A N 1
ATOM 704 C CA . LEU A 1 105 ? 19.912 45.852 -1.986 1.00 15.96 84 LEU A CA 1
ATOM 705 C C . LEU A 1 105 ? 20.028 47.375 -2.153 1.00 16.48 84 LEU A C 1
ATOM 706 O O . LEU A 1 105 ? 21.142 47.918 -2.166 1.00 14.99 84 LEU A O 1
ATOM 711 N N . ASN A 1 106 ? 18.876 48.050 -2.274 1.00 15.37 85 ASN A N 1
ATOM 712 C CA . ASN A 1 106 ? 18.842 49.497 -2.450 1.00 16.00 85 ASN A CA 1
ATOM 713 C C . ASN A 1 106 ? 18.798 50.207 -1.082 1.00 15.73 85 ASN A C 1
ATOM 714 O O . ASN A 1 106 ? 17.804 50.166 -0.385 1.00 16.50 85 ASN A O 1
ATOM 719 N N . VAL A 1 107 ? 19.940 50.741 -0.690 1.00 15.87 86 VAL A N 1
ATOM 720 C CA . VAL A 1 107 ? 20.124 51.389 0.607 1.00 16.60 86 VAL A CA 1
ATOM 721 C C . VAL A 1 107 ? 19.843 52.864 0.453 1.00 16.76 86 VAL A C 1
ATOM 722 O O . VAL A 1 107 ? 20.480 53.537 -0.359 1.00 15.97 86 VAL A O 1
ATOM 726 N N . ILE A 1 108 ? 18.883 53.368 1.227 1.00 15.43 87 ILE A N 1
ATOM 727 C CA . ILE A 1 108 ? 18.470 54.738 1.082 1.00 14.92 87 ILE A CA 1
ATOM 728 C C . ILE A 1 108 ? 18.735 55.523 2.357 1.00 13.88 87 ILE A C 1
ATOM 729 O O . ILE A 1 108 ? 18.028 55.373 3.363 1.00 14.64 87 ILE A O 1
ATOM 734 N N . PHE A 1 109 ? 19.770 56.346 2.293 1.00 13.74 88 PHE A N 1
ATOM 735 C CA . PHE A 1 109 ? 20.134 57.198 3.417 1.00 13.13 88 PHE A CA 1
ATOM 736 C C . PHE A 1 109 ? 19.384 58.503 3.351 1.00 13.30 88 PHE A C 1
ATOM 737 O O . PHE A 1 109 ? 19.230 59.079 2.300 1.00 14.17 88 PHE A O 1
ATOM 745 N N . HIS A 1 110 ? 18.979 59.015 4.515 1.00 13.72 89 HIS A N 1
ATOM 746 C CA . HIS A 1 110 ? 18.483 60.368 4.587 1.00 14.55 89 HIS A CA 1
ATOM 747 C C . HIS A 1 110 ? 18.636 60.943 5.991 1.00 14.40 89 HIS A C 1
ATOM 748 O O . HIS A 1 110 ? 18.785 60.206 6.971 1.00 13.63 89 HIS A O 1
ATOM 755 N N . CYS A 1 111 ? 18.575 62.261 6.086 1.00 14.74 90 CYS A N 1
ATOM 756 C CA . CYS A 1 111 ? 18.540 62.910 7.392 1.00 15.70 90 CYS A CA 1
ATOM 757 C C . CYS A 1 111 ? 17.369 63.904 7.360 1.00 15.56 90 CYS A C 1
ATOM 758 O O . CYS A 1 111 ? 16.282 63.538 6.856 1.00 15.46 90 CYS A O 1
ATOM 769 N N . LEU A 1 113 ? 17.300 67.173 5.879 1.00 15.89 92 LEU A N 1
ATOM 770 C CA . LEU A 1 113 ? 17.321 67.837 4.557 1.00 16.10 92 LEU A CA 1
ATOM 771 C C . LEU A 1 113 ? 18.048 67.007 3.486 1.00 15.85 92 LEU A C 1
ATOM 772 O O . LEU A 1 113 ? 17.951 67.332 2.295 1.00 15.07 92 LEU A O 1
ATOM 777 N N . SER A 1 114 ? 18.769 65.970 3.914 1.00 15.69 93 SER A N 1
ATOM 778 C CA . SER A 1 114 ? 19.711 65.236 3.020 1.00 16.49 93 SER A CA 1
ATOM 779 C C . SER A 1 114 ? 20.717 66.109 2.252 1.00 16.63 93 SER A C 1
ATOM 780 O O . SER A 1 114 ? 21.038 65.866 1.089 1.00 16.77 93 SER A O 1
ATOM 783 N N . GLN A 1 115 ? 21.232 67.110 2.952 1.00 17.87 94 GLN A N 1
ATOM 784 C CA . GLN A 1 115 ? 22.237 67.993 2.429 1.00 18.22 94 GLN A CA 1
ATOM 785 C C . GLN A 1 115 ? 23.595 67.703 3.052 1.00 18.96 94 GLN A C 1
ATOM 786 O O . GLN A 1 115 ? 24.610 67.706 2.345 1.00 19.41 94 GLN A O 1
ATOM 792 N N . GLN A 1 116 ? 23.617 67.422 4.354 1.00 17.14 95 GLN A N 1
ATOM 793 C CA . GLN A 1 116 ? 24.878 67.171 5.045 1.00 16.90 95 GLN A CA 1
ATOM 794 C C . GLN A 1 116 ? 24.989 65.759 5.614 1.00 16.60 95 GLN A C 1
ATOM 795 O O . GLN A 1 116 ? 25.758 64.941 5.112 1.00 17.10 95 GLN A O 1
ATOM 801 N N . ARG A 1 117 ? 24.184 65.443 6.612 1.00 15.87 96 ARG A N 1
ATOM 802 C CA . ARG A 1 117 ? 24.344 64.164 7.311 1.00 16.74 96 ARG A CA 1
ATOM 803 C C . ARG A 1 117 ? 24.013 62.964 6.426 1.00 17.29 96 ARG A C 1
ATOM 804 O O . ARG A 1 117 ? 24.783 61.982 6.420 1.00 17.17 96 ARG A O 1
ATOM 812 N N . GLY A 1 118 ? 22.888 63.025 5.700 1.00 17.13 97 GLY A N 1
ATOM 813 C CA . GLY A 1 118 ? 22.521 61.918 4.808 1.00 16.34 97 GLY A CA 1
ATOM 814 C C . GLY A 1 118 ? 23.634 61.553 3.833 1.00 16.94 97 GLY A C 1
ATOM 815 O O . GLY A 1 118 ? 24.068 60.377 3.761 1.00 16.02 97 GLY A O 1
ATOM 816 N N . PRO A 1 119 ? 24.066 62.525 3.008 1.00 16.88 98 PRO A N 1
ATOM 817 C CA . PRO A 1 119 ? 25.200 62.204 2.125 1.00 15.57 98 PRO A CA 1
ATOM 818 C C . PRO A 1 119 ? 26.487 61.779 2.875 1.00 15.78 98 PRO A C 1
ATOM 819 O O . PRO A 1 119 ? 27.160 60.845 2.420 1.00 14.22 98 PRO A O 1
ATOM 823 N N . SER A 1 120 ? 26.819 62.425 4.002 1.00 14.09 99 SER A N 1
ATOM 824 C CA . SER A 1 120 ? 28.047 62.001 4.743 1.00 15.59 99 SER A CA 1
ATOM 825 C C . SER A 1 120 ? 27.954 60.564 5.198 1.00 14.99 99 SER A C 1
ATOM 826 O O . SER A 1 120 ? 28.961 59.834 5.151 1.00 15.23 99 SER A O 1
ATOM 829 N N . ALA A 1 121 ? 26.768 60.170 5.683 1.00 15.48 100 ALA A N 1
ATOM 830 C CA . ALA A 1 121 ? 26.588 58.797 6.169 1.00 14.90 100 ALA A CA 1
ATOM 831 C C . ALA A 1 121 ? 26.717 57.802 4.995 1.00 15.41 100 ALA A C 1
ATOM 832 O O . ALA A 1 121 ? 27.316 56.739 5.153 1.00 15.39 100 ALA A O 1
ATOM 834 N N . ALA A 1 122 ? 26.173 58.162 3.825 1.00 15.11 101 ALA A N 1
ATOM 835 C CA . ALA A 1 122 ? 26.282 57.276 2.646 1.00 14.95 101 ALA A CA 1
ATOM 836 C C . ALA A 1 122 ? 27.743 57.095 2.295 1.00 15.72 101 ALA A C 1
ATOM 837 O O . ALA A 1 122 ? 28.187 55.999 1.999 1.00 14.40 101 ALA A O 1
ATOM 847 N N . LEU A 1 124 ? 30.242 57.422 4.333 1.00 14.42 103 LEU A N 1
ATOM 848 C CA . LEU A 1 124 ? 30.936 56.704 5.428 1.00 15.11 103 LEU A CA 1
ATOM 849 C C . LEU A 1 124 ? 30.754 55.181 5.238 1.00 14.64 103 LEU A C 1
ATOM 850 O O . LEU A 1 124 ? 31.717 54.378 5.350 1.00 13.65 103 LEU A O 1
ATOM 855 N N . LEU A 1 125 ? 29.529 54.777 4.894 1.00 14.68 104 LEU A N 1
ATOM 856 C CA . LEU A 1 125 ? 29.305 53.369 4.578 1.00 14.80 104 LEU A CA 1
ATOM 857 C C . LEU A 1 125 ? 30.074 52.935 3.327 1.00 14.18 104 LEU A C 1
ATOM 858 O O . LEU A 1 125 ? 30.754 51.915 3.328 1.00 14.10 104 LEU A O 1
ATOM 863 N N . LEU A 1 126 ? 29.999 53.747 2.283 1.00 13.99 105 LEU A N 1
ATOM 864 C CA . LEU A 1 126 ? 30.702 53.436 1.036 1.00 14.92 105 LEU A CA 1
ATOM 865 C C . LEU A 1 126 ? 32.156 53.114 1.255 1.00 15.01 105 LEU A C 1
ATOM 866 O O . LEU A 1 126 ? 32.709 52.168 0.685 1.00 14.11 105 LEU A O 1
ATOM 871 N N . ARG A 1 127 ? 32.809 53.945 2.054 1.00 14.67 106 ARG A N 1
ATOM 872 C CA . ARG A 1 127 ? 34.237 53.772 2.245 1.00 16.42 106 ARG A CA 1
ATOM 873 C C . ARG A 1 127 ? 34.565 52.439 2.904 1.00 17.19 106 ARG A C 1
ATOM 874 O O . ARG A 1 127 ? 35.645 51.910 2.687 1.00 16.74 106 ARG A O 1
ATOM 882 N N A SER A 1 128 ? 33.604 51.912 3.677 0.60 17.91 107 SER A N 1
ATOM 883 N N B SER A 1 128 ? 33.652 51.890 3.698 0.40 17.58 107 SER A N 1
ATOM 884 C CA A SER A 1 128 ? 33.733 50.630 4.390 0.60 18.25 107 SER A CA 1
ATOM 885 C CA B SER A 1 128 ? 33.928 50.592 4.308 0.40 17.67 107 SER A CA 1
ATOM 886 C C A SER A 1 128 ? 33.351 49.360 3.587 0.60 18.46 107 SER A C 1
ATOM 887 C C B SER A 1 128 ? 33.660 49.361 3.435 0.40 18.06 107 SER A C 1
ATOM 888 O O A SER A 1 128 ? 33.415 48.255 4.116 0.60 17.96 107 SER A O 1
ATOM 889 O O B SER A 1 128 ? 34.127 48.285 3.764 0.40 17.91 107 SER A O 1
ATOM 894 N N . LEU A 1 129 ? 32.917 49.526 2.340 1.00 17.40 108 LEU A N 1
ATOM 895 C CA . LEU A 1 129 ? 32.483 48.413 1.511 1.00 18.57 108 LEU A CA 1
ATOM 896 C C . LEU A 1 129 ? 33.573 48.011 0.526 1.00 19.41 108 LEU A C 1
ATOM 897 O O . LEU A 1 129 ? 34.091 48.860 -0.221 1.00 18.71 108 LEU A O 1
ATOM 902 N N A ASP A 1 130 ? 33.899 46.727 0.532 0.60 19.51 109 ASP A N 1
ATOM 903 N N B ASP A 1 130 ? 33.889 46.714 0.519 0.40 19.37 109 ASP A N 1
ATOM 904 C CA A ASP A 1 130 ? 34.810 46.127 -0.444 0.60 20.59 109 ASP A CA 1
ATOM 905 C CA B ASP A 1 130 ? 34.799 46.121 -0.476 0.40 20.06 109 ASP A CA 1
ATOM 906 C C A ASP A 1 130 ? 34.149 46.150 -1.846 0.60 20.81 109 ASP A C 1
ATOM 907 C C B ASP A 1 130 ? 34.097 45.983 -1.830 0.40 20.56 109 ASP A C 1
ATOM 908 O O A ASP A 1 130 ? 32.998 46.610 -1.988 0.60 19.52 109 ASP A O 1
ATOM 909 O O B ASP A 1 130 ? 32.873 46.141 -1.921 0.40 19.86 109 ASP A O 1
ATOM 918 N N . THR A 1 131 ? 34.863 45.701 -2.879 1.00 20.85 110 THR A N 1
ATOM 919 C CA . THR A 1 131 ? 34.323 45.689 -4.242 1.00 22.32 110 THR A CA 1
ATOM 920 C C . THR A 1 131 ? 33.147 44.765 -4.360 1.00 22.81 110 THR A C 1
ATOM 921 O O . THR A 1 131 ? 32.116 45.179 -4.877 1.00 24.28 110 THR A O 1
ATOM 925 N N . ALA A 1 132 ? 33.305 43.532 -3.863 1.00 22.47 111 ALA A N 1
ATOM 926 C CA . ALA A 1 132 ? 32.230 42.554 -3.902 1.00 22.28 111 ALA A CA 1
ATOM 927 C C . ALA A 1 132 ? 30.997 43.079 -3.183 1.00 21.45 111 ALA A C 1
ATOM 928 O O . ALA A 1 132 ? 29.884 42.887 -3.660 1.00 21.94 111 ALA A O 1
ATOM 930 N N . GLU A 1 133 ? 31.201 43.745 -2.044 1.00 19.67 112 GLU A N 1
ATOM 931 C CA . GLU A 1 133 ? 30.081 44.229 -1.218 1.00 20.19 112 GLU A CA 1
ATOM 932 C C . GLU A 1 133 ? 29.371 45.379 -1.873 1.00 20.04 112 GLU A C 1
ATOM 933 O O . GLU A 1 133 ? 28.147 45.434 -1.865 1.00 21.03 112 GLU A O 1
ATOM 939 N N . LEU A 1 134 ? 30.122 46.316 -2.451 1.00 19.86 113 LEU A N 1
ATOM 940 C CA . LEU A 1 134 ? 29.474 47.459 -3.101 1.00 19.86 113 LEU A CA 1
ATOM 941 C C . LEU A 1 134 ? 28.667 46.991 -4.310 1.00 19.87 113 LEU A C 1
ATOM 942 O O . LEU A 1 134 ? 27.593 47.507 -4.560 1.00 20.34 113 LEU A O 1
ATOM 947 N N . SER A 1 135 ? 29.150 46.002 -5.055 1.00 20.63 114 SER A N 1
ATOM 948 C CA . SER A 1 135 ? 28.365 45.511 -6.195 1.00 21.40 114 SER A CA 1
ATOM 949 C C . SER A 1 135 ? 27.038 44.846 -5.773 1.00 21.01 114 SER A C 1
ATOM 950 O O . SER A 1 135 ? 26.196 44.607 -6.613 1.00 22.20 114 SER A O 1
ATOM 953 N N . ARG A 1 136 ? 26.875 44.558 -4.489 1.00 19.61 115 ARG A N 1
ATOM 954 C CA . ARG A 1 136 ? 25.669 43.919 -3.970 1.00 20.76 115 ARG A CA 1
ATOM 955 C C . ARG A 1 136 ? 24.659 44.980 -3.570 1.00 20.66 115 ARG A C 1
ATOM 956 O O . ARG A 1 136 ? 23.514 44.659 -3.215 1.00 20.30 115 ARG A O 1
ATOM 964 N N . CYS A 1 137 ? 25.086 46.240 -3.607 1.00 19.18 116 CYS A N 1
ATOM 965 C CA . CYS A 1 137 ? 24.218 47.333 -3.140 1.00 19.97 116 CYS A CA 1
ATOM 966 C C . CYS A 1 137 ? 24.046 48.369 -4.244 1.00 20.40 116 CYS A C 1
ATOM 967 O O . CYS A 1 137 ? 24.801 48.380 -5.215 1.00 20.48 116 CYS A O 1
ATOM 970 N N . ARG A 1 138 ? 23.005 49.176 -4.097 1.00 16.54 117 ARG A N 1
ATOM 971 C CA . ARG A 1 138 ? 22.839 50.413 -4.839 1.00 16.94 117 ARG A CA 1
ATOM 972 C C . ARG A 1 138 ? 22.615 51.470 -3.727 1.00 15.04 117 ARG A C 1
ATOM 973 O O . ARG A 1 138 ? 21.689 51.350 -2.914 1.00 16.71 117 ARG A O 1
ATOM 981 N N . LEU A 1 139 ? 23.467 52.495 -3.667 1.00 15.32 118 LEU A N 1
ATOM 982 C CA . LEU A 1 139 ? 23.424 53.396 -2.522 1.00 13.81 118 LEU A CA 1
ATOM 983 C C . LEU A 1 139 ? 22.701 54.680 -2.966 1.00 13.96 118 LEU A C 1
ATOM 984 O O . LEU A 1 139 ? 23.025 55.218 -4.004 1.00 15.07 118 LEU A O 1
ATOM 989 N N . TRP A 1 140 ? 21.729 55.118 -2.187 1.00 12.78 119 TRP A N 1
ATOM 990 C CA . TRP A 1 140 ? 20.930 56.325 -2.502 1.00 13.77 119 TRP A CA 1
ATOM 991 C C . TRP A 1 140 ? 20.900 57.306 -1.320 1.00 13.50 119 TRP A C 1
ATOM 992 O O . TRP A 1 140 ? 21.041 56.896 -0.166 1.00 15.18 119 TRP A O 1
ATOM 1003 N N . VAL A 1 141 ? 20.713 58.584 -1.653 1.00 12.79 120 VAL A N 1
ATOM 1004 C CA . VAL A 1 141 ? 20.317 59.602 -0.702 1.00 13.69 120 VAL A CA 1
ATOM 1005 C C . VAL A 1 141 ? 18.900 60.066 -1.098 1.00 14.08 120 VAL A C 1
ATOM 1006 O O . VAL A 1 141 ? 18.638 60.432 -2.252 1.00 13.85 120 VAL A O 1
ATOM 1010 N N . LEU A 1 142 ? 17.997 60.092 -0.127 1.00 14.26 121 LEU A N 1
ATOM 1011 C CA . LEU A 1 142 ? 16.613 60.577 -0.370 1.00 15.29 121 LEU A CA 1
ATOM 1012 C C . LEU A 1 142 ? 16.590 62.088 -0.492 1.00 15.16 121 LEU A C 1
ATOM 1013 O O . LEU A 1 142 ? 16.849 62.805 0.484 1.00 15.33 121 LEU A O 1
ATOM 1018 N N . ARG A 1 143 ? 16.259 62.564 -1.686 1.00 16.24 122 ARG A N 1
ATOM 1019 C CA . ARG A 1 143 ? 16.320 63.994 -2.018 1.00 17.64 122 ARG A CA 1
ATOM 1020 C C . ARG A 1 143 ? 15.319 64.757 -1.140 1.00 18.11 122 ARG A C 1
ATOM 1021 O O . ARG A 1 143 ? 14.158 64.380 -1.039 1.00 17.65 122 ARG A O 1
ATOM 1029 N N . GLY A 1 144 ? 15.793 65.791 -0.451 1.00 17.73 123 GLY A N 1
ATOM 1030 C CA . GLY A 1 144 ? 14.925 66.563 0.416 1.00 18.62 123 GLY A CA 1
ATOM 1031 C C . GLY A 1 144 ? 14.819 66.103 1.854 1.00 17.91 123 GLY A C 1
ATOM 1032 O O . GLY A 1 144 ? 14.292 66.825 2.710 1.00 18.13 123 GLY A O 1
ATOM 1033 N N . GLY A 1 145 ? 15.326 64.902 2.151 1.00 17.86 124 GLY A N 1
ATOM 1034 C CA . GLY A 1 145 ? 15.236 64.356 3.501 1.00 16.53 124 GLY A CA 1
ATOM 1035 C C . GLY A 1 145 ? 13.846 64.085 4.050 1.00 16.32 124 GLY A C 1
ATOM 1036 O O . GLY A 1 145 ? 12.829 64.069 3.315 1.00 17.70 124 GLY A O 1
ATOM 1037 N N . PHE A 1 146 ? 13.776 63.901 5.366 1.00 17.64 125 PHE A N 1
ATOM 1038 C CA . PHE A 1 146 ? 12.509 63.614 5.995 1.00 16.75 125 PHE A CA 1
ATOM 1039 C C . PHE A 1 146 ? 11.610 64.840 5.920 1.00 16.98 125 PHE A C 1
ATOM 1040 O O . PHE A 1 146 ? 10.382 64.732 5.925 1.00 16.04 125 PHE A O 1
ATOM 1048 N N . SER A 1 147 ? 12.217 66.012 5.814 1.00 17.26 126 SER A N 1
ATOM 1049 C CA . SER A 1 147 ? 11.411 67.234 5.660 1.00 17.18 126 SER A CA 1
ATOM 1050 C C . SER A 1 147 ? 10.487 67.193 4.448 1.00 18.73 126 SER A C 1
ATOM 1051 O O . SER A 1 147 ? 9.293 67.528 4.552 1.00 17.88 126 SER A O 1
ATOM 1054 N N . ARG A 1 148 ? 11.029 66.778 3.299 1.00 17.85 127 ARG A N 1
ATOM 1055 C CA . ARG A 1 148 ? 10.232 66.690 2.091 1.00 20.16 127 ARG A CA 1
ATOM 1056 C C . ARG A 1 148 ? 9.261 65.499 2.180 1.00 19.65 127 ARG A C 1
ATOM 1057 O O . ARG A 1 148 ? 8.137 65.578 1.681 1.00 19.45 127 ARG A O 1
ATOM 1065 N N . TRP A 1 149 ? 9.698 64.408 2.805 1.00 18.20 128 TRP A N 1
ATOM 1066 C CA . TRP A 1 149 ? 8.864 63.225 2.914 1.00 17.16 128 TRP A CA 1
ATOM 1067 C C . TRP A 1 149 ? 7.574 63.527 3.667 1.00 17.97 128 TRP A C 1
ATOM 1068 O O . TRP A 1 149 ? 6.475 63.180 3.213 1.00 16.36 128 TRP A O 1
ATOM 1079 N N . GLN A 1 150 ? 7.708 64.160 4.821 1.00 18.06 129 GLN A N 1
ATOM 1080 C CA . GLN A 1 150 ? 6.553 64.401 5.653 1.00 19.49 129 GLN A CA 1
ATOM 1081 C C . GLN A 1 150 ? 5.534 65.362 4.995 1.00 19.64 129 GLN A C 1
ATOM 1082 O O . GLN A 1 150 ? 4.314 65.246 5.226 1.00 20.10 129 GLN A O 1
ATOM 1088 N N . SER A 1 151 ? 6.039 66.297 4.188 1.00 19.10 130 SER A N 1
ATOM 1089 C CA . SER A 1 151 ? 5.213 67.301 3.527 1.00 20.46 130 SER A CA 1
ATOM 1090 C C . SER A 1 151 ? 4.104 66.691 2.655 1.00 20.63 130 SER A C 1
ATOM 1091 O O . SER A 1 151 ? 3.041 67.293 2.474 1.00 20.34 130 SER A O 1
ATOM 1094 N N . VAL A 1 152 ? 4.357 65.500 2.105 1.00 20.24 131 VAL A N 1
ATOM 1095 C CA . VAL A 1 152 ? 3.353 64.832 1.272 1.00 20.58 131 VAL A CA 1
ATOM 1096 C C . VAL A 1 152 ? 2.864 63.504 1.896 1.00 20.40 131 VAL A C 1
ATOM 1097 O O . VAL A 1 152 ? 1.753 63.084 1.619 1.00 19.68 131 VAL A O 1
ATOM 1101 N N . TYR A 1 153 ? 3.667 62.889 2.773 1.00 18.48 132 TYR A N 1
ATOM 1102 C CA . TYR A 1 153 ? 3.385 61.526 3.260 1.00 18.33 132 TYR A CA 1
ATOM 1103 C C . TYR A 1 153 ? 3.277 61.387 4.782 1.00 17.88 132 TYR A C 1
ATOM 1104 O O . TYR A 1 153 ? 2.985 60.302 5.287 1.00 17.79 132 TYR A O 1
ATOM 1113 N N . GLY A 1 154 ? 3.539 62.464 5.500 1.00 17.82 133 GLY A N 1
ATOM 1114 C CA . GLY A 1 154 ? 3.445 62.467 6.969 1.00 19.27 133 GLY A CA 1
ATOM 1115 C C . GLY A 1 154 ? 2.199 61.819 7.576 1.00 20.83 133 GLY A C 1
ATOM 1116 O O . GLY A 1 154 ? 2.301 60.997 8.502 1.00 20.49 133 GLY A O 1
ATOM 1117 N N . ASP A 1 155 ? 1.023 62.153 7.044 1.00 21.26 134 ASP A N 1
ATOM 1118 C CA . ASP A 1 155 ? -0.235 61.742 7.655 1.00 23.58 134 ASP A CA 1
ATOM 1119 C C . ASP A 1 155 ? -0.578 60.251 7.462 1.00 23.88 134 ASP A C 1
ATOM 1120 O O . ASP A 1 155 ? -1.490 59.725 8.129 1.00 25.10 134 ASP A O 1
ATOM 1125 N N . ASP A 1 156 ? 0.130 59.580 6.551 1.00 22.64 135 ASP A N 1
ATOM 1126 C CA . ASP A 1 156 ? -0.193 58.209 6.182 1.00 22.26 135 ASP A CA 1
ATOM 1127 C C . ASP A 1 156 ? 0.584 57.242 7.053 1.00 22.39 135 ASP A C 1
ATOM 1128 O O . ASP A 1 156 ? 1.774 56.965 6.793 1.00 21.77 135 ASP A O 1
ATOM 1133 N N . GLU A 1 157 ? -0.091 56.729 8.078 1.00 22.23 136 GLU A N 1
ATOM 1134 C CA . GLU A 1 157 ? 0.570 55.863 9.055 1.00 23.09 136 GLU A CA 1
ATOM 1135 C C . GLU A 1 157 ? 1.064 54.552 8.434 1.00 21.99 136 GLU A C 1
ATOM 1136 O O . GLU A 1 157 ? 1.871 53.832 9.038 1.00 22.87 136 GLU A O 1
ATOM 1142 N N . SER A 1 158 ? 0.603 54.241 7.227 1.00 21.06 137 SER A N 1
ATOM 1143 C CA . SER A 1 158 ? 1.106 53.057 6.547 1.00 20.98 137 SER A CA 1
ATOM 1144 C C . SER A 1 158 ? 2.528 53.235 5.970 1.00 19.68 137 SER A C 1
ATOM 1145 O O . SER A 1 158 ? 3.188 52.237 5.673 1.00 19.17 137 SER A O 1
ATOM 1148 N N . VAL A 1 159 ? 2.984 54.479 5.783 1.00 19.11 138 VAL A N 1
ATOM 1149 C CA . VAL A 1 159 ? 4.356 54.747 5.250 1.00 18.35 138 VAL A CA 1
ATOM 1150 C C . VAL A 1 159 ? 5.192 55.642 6.166 1.00 18.57 138 VAL A C 1
ATOM 1151 O O . VAL A 1 159 ? 6.435 55.777 5.990 1.00 17.40 138 VAL A O 1
ATOM 1155 N N . THR A 1 160 ? 4.517 56.260 7.132 1.00 17.80 139 THR A N 1
ATOM 1156 C CA . THR A 1 160 ? 5.187 57.126 8.137 1.00 17.86 139 THR A CA 1
ATOM 1157 C C . THR A 1 160 ? 4.805 56.701 9.547 1.00 17.90 139 THR A C 1
ATOM 1158 O O . THR A 1 160 ? 3.626 56.719 9.907 1.00 19.22 139 THR A O 1
ATOM 1162 N N . ALA A 1 161 ? 5.813 56.393 10.362 1.00 17.71 140 ALA A N 1
ATOM 1163 C CA . ALA A 1 161 ? 5.603 55.881 11.707 1.00 18.36 140 ALA A CA 1
ATOM 1164 C C . ALA A 1 161 ? 5.844 57.042 12.703 1.00 18.84 140 ALA A C 1
ATOM 1165 O O . ALA A 1 161 ? 6.751 57.834 12.520 1.00 17.90 140 ALA A O 1
ATOM 1167 N N . GLY A 1 162 ? 4.994 57.162 13.720 1.00 17.55 141 GLY A N 1
ATOM 1168 C CA . GLY A 1 162 ? 5.244 58.106 14.796 1.00 17.14 141 GLY A CA 1
ATOM 1169 C C . GLY A 1 162 ? 5.121 59.570 14.418 1.00 16.27 141 GLY A C 1
ATOM 1170 O O . GLY A 1 162 ? 5.699 60.420 15.097 1.00 17.10 141 GLY A O 1
ATOM 1171 N N . TYR A 1 163 ? 4.371 59.877 13.358 1.00 16.31 142 TYR A N 1
ATOM 1172 C CA . TYR A 1 163 ? 4.168 61.260 12.951 1.00 15.54 142 TYR A CA 1
ATOM 1173 C C . TYR A 1 163 ? 3.462 62.094 14.016 1.00 16.14 142 TYR A C 1
ATOM 1174 O O . TYR A 1 163 ? 2.395 61.723 14.517 1.00 16.15 142 TYR A O 1
ATOM 1183 N N . LEU A 1 164 ? 4.055 63.238 14.335 1.00 16.47 143 LEU A N 1
ATOM 1184 C CA . LEU A 1 164 ? 3.508 64.195 15.291 1.00 16.35 143 LEU A CA 1
ATOM 1185 C C . LEU A 1 164 ? 3.209 65.488 14.520 1.00 16.82 143 LEU A C 1
ATOM 1186 O O . LEU A 1 164 ? 4.088 66.325 14.385 1.00 16.32 143 LEU A O 1
ATOM 1191 N N . PRO A 1 165 ? 1.990 65.628 13.958 1.00 16.57 144 PRO A N 1
ATOM 1192 C CA . PRO A 1 165 ? 1.798 66.757 13.061 1.00 17.06 144 PRO A CA 1
ATOM 1193 C C . PRO A 1 165 ? 2.052 68.112 13.711 1.00 17.16 144 PRO A C 1
ATOM 1194 O O . PRO A 1 165 ? 2.510 69.037 13.025 1.00 17.99 144 PRO A O 1
ATOM 1198 N N . ASP A 1 166 ? 1.815 68.220 15.015 1.00 16.15 145 ASP A N 1
ATOM 1199 C CA . ASP A 1 166 ? 2.028 69.486 15.704 1.00 18.16 145 ASP A CA 1
ATOM 1200 C C . ASP A 1 166 ? 3.506 69.916 15.723 1.00 17.41 145 ASP A C 1
ATOM 1201 O O . ASP A 1 166 ? 3.794 71.111 15.837 1.00 18.18 145 ASP A O 1
ATOM 1206 N N . LEU A 1 167 ? 4.434 68.951 15.648 1.00 16.87 146 LEU A N 1
ATOM 1207 C CA . LEU A 1 167 ? 5.844 69.278 15.577 1.00 16.84 146 LEU A CA 1
ATOM 1208 C C . LEU A 1 167 ? 6.205 69.977 14.281 1.00 17.90 146 LEU A C 1
ATOM 1209 O O . LEU A 1 167 ? 7.288 70.525 14.175 1.00 19.50 146 LEU A O 1
ATOM 1214 N N . TRP A 1 168 ? 5.296 70.013 13.301 1.00 17.94 147 TRP A N 1
ATOM 1215 C CA . TRP A 1 168 ? 5.637 70.589 11.998 1.00 18.12 147 TRP A CA 1
ATOM 1216 C C . TRP A 1 168 ? 4.980 71.973 11.715 1.00 19.77 147 TRP A C 1
ATOM 1217 O O . TRP A 1 168 ? 5.223 72.565 10.670 1.00 19.63 147 TRP A O 1
ATOM 1228 N N . ARG A 1 169 ? 4.195 72.466 12.672 1.00 18.67 148 ARG A N 1
ATOM 1229 C CA . ARG A 1 169 ? 3.470 73.768 12.610 1.00 20.08 148 ARG A CA 1
ATOM 1230 C C . ARG A 1 169 ? 4.530 74.882 12.473 1.00 20.53 148 ARG A C 1
ATOM 1231 O O . ARG A 1 169 ? 4.421 75.863 11.685 1.00 21.93 148 ARG A O 1
ATOM 1240 N N . SER B 1 26 ? 20.483 72.376 -45.619 1.00 33.35 5 SER B N 1
ATOM 1241 C CA . SER B 1 26 ? 20.983 72.544 -44.236 1.00 32.92 5 SER B CA 1
ATOM 1242 C C . SER B 1 26 ? 22.209 71.680 -43.975 1.00 32.21 5 SER B C 1
ATOM 1243 O O . SER B 1 26 ? 22.469 70.713 -44.707 1.00 32.79 5 SER B O 1
ATOM 1246 N N . ILE B 1 27 ? 22.987 72.116 -42.984 1.00 30.83 6 ILE B N 1
ATOM 1247 C CA . ILE B 1 27 ? 23.855 71.290 -42.142 1.00 29.40 6 ILE B CA 1
ATOM 1248 C C . ILE B 1 27 ? 23.090 71.293 -40.831 1.00 28.25 6 ILE B C 1
ATOM 1249 O O . ILE B 1 27 ? 22.057 71.950 -40.740 1.00 26.94 6 ILE B O 1
ATOM 1254 N N . THR B 1 28 ? 23.600 70.573 -39.833 1.00 27.14 7 THR B N 1
ATOM 1255 C CA . THR B 1 28 ? 22.889 70.362 -38.567 1.00 26.14 7 THR B CA 1
ATOM 1256 C C . THR B 1 28 ? 23.030 71.468 -37.507 1.00 25.42 7 THR B C 1
ATOM 1257 O O . THR B 1 28 ? 24.006 72.220 -37.506 1.00 25.79 7 THR B O 1
ATOM 1261 N N . ASN B 1 29 ? 22.042 71.510 -36.600 1.00 22.71 8 ASN B N 1
ATOM 1262 C CA . ASN B 1 29 ? 21.882 72.496 -35.530 1.00 21.58 8 ASN B CA 1
ATOM 1263 C C . ASN B 1 29 ? 22.422 72.019 -34.197 1.00 20.19 8 ASN B C 1
ATOM 1264 O O . ASN B 1 29 ? 22.493 72.809 -33.263 1.00 18.73 8 ASN B O 1
ATOM 1269 N N . VAL B 1 30 ? 22.713 70.725 -34.080 1.00 17.98 9 VAL B N 1
ATOM 1270 C CA . VAL B 1 30 ? 23.325 70.201 -32.847 1.00 18.53 9 VAL B CA 1
ATOM 1271 C C . VAL B 1 30 ? 24.502 69.274 -33.224 1.00 17.38 9 VAL B C 1
ATOM 1272 O O . VAL B 1 30 ? 24.344 68.418 -34.068 1.00 18.22 9 VAL B O 1
ATOM 1276 N N . LYS B 1 31 ? 25.649 69.428 -32.556 1.00 17.39 10 LYS B N 1
ATOM 1277 C CA . LYS B 1 31 ? 26.854 68.629 -32.784 1.00 16.97 10 LYS B CA 1
ATOM 1278 C C . LYS B 1 31 ? 27.524 68.306 -31.464 1.00 17.92 10 LYS B C 1
ATOM 1279 O O . LYS B 1 31 ? 27.258 68.966 -30.482 1.00 18.49 10 LYS B O 1
ATOM 1285 N N . TYR B 1 32 ? 28.403 67.313 -31.462 1.00 18.04 11 TYR B N 1
ATOM 1286 C CA . TYR B 1 32 ? 29.224 67.022 -30.279 1.00 18.77 11 TYR B CA 1
ATOM 1287 C C . TYR B 1 32 ? 30.422 67.972 -30.167 1.00 18.92 11 TYR B C 1
ATOM 1288 O O . TYR B 1 32 ? 31.001 68.414 -31.185 1.00 17.72 11 TYR B O 1
ATOM 1297 N N . LEU B 1 33 ? 30.766 68.291 -28.911 1.00 19.22 12 LEU B N 1
ATOM 1298 C CA . LEU B 1 33 ? 31.935 69.101 -28.588 1.00 18.39 12 LEU B CA 1
ATOM 1299 C C . LEU B 1 33 ? 32.852 68.255 -27.696 1.00 18.44 12 LEU B C 1
ATOM 1300 O O . LEU B 1 33 ? 32.375 67.677 -26.730 1.00 18.37 12 LEU B O 1
ATOM 1305 N N . ASP B 1 34 ? 34.148 68.239 -27.980 1.00 18.24 13 ASP B N 1
ATOM 1306 C CA . ASP B 1 34 ? 35.145 67.508 -27.149 1.00 19.95 13 ASP B CA 1
ATOM 1307 C C . ASP B 1 34 ? 35.351 68.234 -25.795 1.00 19.40 13 ASP B C 1
ATOM 1308 O O . ASP B 1 34 ? 35.442 69.463 -25.756 1.00 19.56 13 ASP B O 1
ATOM 1313 N N . PRO B 1 35 ? 35.470 67.486 -24.685 1.00 20.24 14 PRO B N 1
ATOM 1314 C CA . PRO B 1 35 ? 35.729 68.137 -23.389 1.00 19.64 14 PRO B CA 1
ATOM 1315 C C . PRO B 1 35 ? 37.038 68.951 -23.380 1.00 19.15 14 PRO B C 1
ATOM 1316 O O . PRO B 1 35 ? 37.107 69.958 -22.702 1.00 19.09 14 PRO B O 1
ATOM 1320 N N . THR B 1 36 ? 38.011 68.579 -24.208 1.00 18.17 15 THR B N 1
ATOM 1321 C CA . THR B 1 36 ? 39.262 69.342 -24.285 1.00 19.35 15 THR B CA 1
ATOM 1322 C C . THR B 1 36 ? 38.985 70.782 -24.775 1.00 19.19 15 THR B C 1
ATOM 1323 O O . THR B 1 36 ? 39.638 71.739 -24.310 1.00 18.79 15 THR B O 1
ATOM 1327 N N . GLU B 1 37 ? 38.030 70.907 -25.705 1.00 19.46 16 GLU B N 1
ATOM 1328 C CA . GLU B 1 37 ? 37.668 72.180 -26.337 1.00 20.25 16 GLU B CA 1
ATOM 1329 C C . GLU B 1 37 ? 36.907 73.007 -25.312 1.00 18.28 16 GLU B C 1
ATOM 1330 O O . GLU B 1 37 ? 37.147 74.199 -25.148 1.00 18.04 16 GLU B O 1
ATOM 1336 N N . LEU B 1 38 ? 35.991 72.362 -24.585 1.00 16.44 17 LEU B N 1
ATOM 1337 C CA . LEU B 1 38 ? 35.248 73.091 -23.558 1.00 16.69 17 LEU B CA 1
ATOM 1338 C C . LEU B 1 38 ? 36.182 73.662 -22.481 1.00 16.26 17 LEU B C 1
ATOM 1339 O O . LEU B 1 38 ? 35.959 74.758 -22.000 1.00 16.84 17 LEU B O 1
ATOM 1344 N N . HIS B 1 39 ? 37.154 72.863 -22.052 1.00 18.45 18 HIS B N 1
ATOM 1345 C CA . HIS B 1 39 ? 38.096 73.254 -21.002 1.00 18.14 18 HIS B CA 1
ATOM 1346 C C . HIS B 1 39 ? 38.890 74.476 -21.479 1.00 17.64 18 HIS B C 1
ATOM 1347 O O . HIS B 1 39 ? 39.119 75.419 -20.726 1.00 17.08 18 HIS B O 1
ATOM 1354 N N . ARG B 1 40 ? 39.298 74.460 -22.758 1.00 17.44 19 ARG B N 1
ATOM 1355 C CA . ARG B 1 40 ? 39.947 75.600 -23.366 1.00 16.31 19 ARG B CA 1
ATOM 1356 C C . ARG B 1 40 ? 39.030 76.809 -23.347 1.00 17.08 19 ARG B C 1
ATOM 1357 O O . ARG B 1 40 ? 39.476 77.912 -23.039 1.00 17.90 19 ARG B O 1
ATOM 1365 N N . TRP B 1 41 ? 37.748 76.617 -23.677 1.00 17.74 20 TRP B N 1
ATOM 1366 C CA . TRP B 1 41 ? 36.827 77.766 -23.708 1.00 16.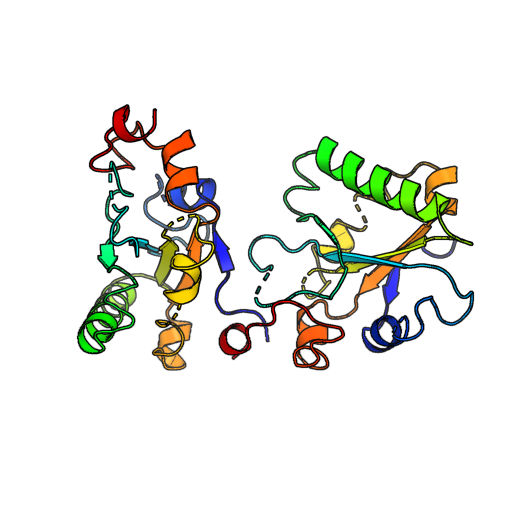95 20 TRP B CA 1
ATOM 1367 C C . TRP B 1 41 ? 36.722 78.353 -22.306 1.00 17.83 20 TRP B C 1
ATOM 1368 O O . TRP B 1 41 ? 36.696 79.562 -22.141 1.00 18.60 20 TRP B O 1
ATOM 1387 N N . GLN B 1 43 ? 39.018 78.242 -19.876 1.00 21.22 22 GLN B N 1
ATOM 1388 C CA . GLN B 1 43 ? 40.228 78.993 -19.538 1.00 21.86 22 GLN B CA 1
ATOM 1389 C C . GLN B 1 43 ? 40.280 80.343 -20.222 1.00 23.30 22 GLN B C 1
ATOM 1390 O O . GLN B 1 43 ? 40.583 81.345 -19.570 1.00 24.46 22 GLN B O 1
ATOM 1396 N N . GLU B 1 44 ? 39.976 80.386 -21.521 1.00 23.13 23 GLU B N 1
ATOM 1397 C CA . GLU B 1 44 ? 40.132 81.626 -22.262 1.00 23.38 23 GLU B CA 1
ATOM 1398 C C . GLU B 1 44 ? 38.979 82.588 -21.984 1.00 22.96 23 GLU B C 1
ATOM 1399 O O . GLU B 1 44 ? 39.120 83.802 -22.147 1.00 23.87 23 GLU B O 1
ATOM 1405 N N . GLY B 1 45 ? 37.842 82.035 -21.562 1.00 21.74 24 GLY B N 1
ATOM 1406 C CA . GLY B 1 45 ? 36.635 82.802 -21.334 1.00 21.69 24 GLY B CA 1
ATOM 1407 C C . GLY B 1 45 ? 35.713 83.038 -22.525 1.00 21.49 24 GLY B C 1
ATOM 1408 O O . GLY B 1 45 ? 34.819 83.856 -22.423 1.00 22.59 24 GLY B O 1
ATOM 1409 N N . HIS B 1 46 ? 35.883 82.294 -23.627 1.00 20.09 25 HIS B N 1
ATOM 1410 C CA . HIS B 1 46 ? 35.075 82.459 -24.843 1.00 19.49 25 HIS B CA 1
ATOM 1411 C C . HIS B 1 46 ? 35.461 81.321 -25.771 1.00 19.41 25 HIS B C 1
ATOM 1412 O O . HIS B 1 46 ? 36.511 80.690 -25.554 1.00 17.97 25 HIS B O 1
ATOM 1419 N N . THR B 1 47 ? 34.619 81.043 -26.779 1.00 19.19 26 THR B N 1
ATOM 1420 C CA . THR B 1 47 ? 34.948 80.007 -27.790 1.00 20.20 26 THR B CA 1
ATOM 1421 C C . THR B 1 47 ? 36.175 80.373 -28.618 1.00 21.08 26 THR B C 1
ATOM 1422 O O . THR B 1 47 ? 36.560 81.530 -28.660 1.00 21.76 26 THR B O 1
ATOM 1426 N N . THR B 1 48 ? 36.761 79.396 -29.306 1.00 21.22 27 THR B N 1
ATOM 1427 C CA . THR B 1 48 ? 38.079 79.591 -29.931 1.00 22.83 27 THR B CA 1
ATOM 1428 C C . THR B 1 48 ? 38.021 80.373 -31.241 1.00 23.62 27 THR B C 1
ATOM 1429 O O . THR B 1 48 ? 38.764 81.333 -31.417 1.00 24.32 27 THR B O 1
ATOM 1433 N N . THR B 1 49 ? 37.125 79.997 -32.144 1.00 24.56 28 THR B N 1
ATOM 1434 C CA . THR B 1 49 ? 37.170 80.586 -33.475 1.00 25.97 28 THR B CA 1
ATOM 1435 C C . THR B 1 49 ? 36.542 81.983 -33.536 1.00 25.10 28 THR B C 1
ATOM 1436 O O . THR B 1 49 ? 37.144 82.916 -34.098 1.00 24.87 28 THR B O 1
ATOM 1440 N N . LEU B 1 50 ? 35.343 82.124 -32.964 1.00 24.19 29 LEU B N 1
ATOM 1441 C CA . LEU B 1 50 ? 34.583 83.373 -33.069 1.00 23.45 29 LEU B CA 1
ATOM 1442 C C . LEU B 1 50 ? 34.571 84.152 -31.771 1.00 22.82 29 LEU B C 1
ATOM 1443 O O . LEU B 1 50 ? 33.903 85.186 -31.671 1.00 21.38 29 LEU B O 1
ATOM 1448 N N . ARG B 1 51 ? 35.286 83.647 -30.766 1.00 21.54 30 ARG B N 1
ATOM 1449 C CA . ARG B 1 51 ? 35.349 84.318 -29.464 1.00 21.95 30 ARG B CA 1
ATOM 1450 C C . ARG B 1 51 ? 33.941 84.570 -28.903 1.00 21.99 30 ARG B C 1
ATOM 1451 O O . ARG B 1 51 ? 33.646 85.659 -28.374 1.00 21.83 30 ARG B O 1
ATOM 1459 N N . GLU B 1 52 ? 33.084 83.549 -28.992 1.00 20.93 31 GLU B N 1
ATOM 1460 C CA . GLU B 1 52 ? 31.700 83.693 -28.561 1.00 21.21 31 GLU B CA 1
ATOM 1461 C C . GLU B 1 52 ? 31.498 83.266 -27.119 1.00 20.26 31 GLU B C 1
ATOM 1462 O O . GLU B 1 52 ? 32.290 82.475 -26.585 1.00 20.67 31 GLU B O 1
ATOM 1468 N N . PRO B 1 53 ? 30.424 83.751 -26.476 1.00 19.83 32 PRO B N 1
ATOM 1469 C CA . PRO B 1 53 ? 30.198 83.204 -25.149 1.00 19.55 32 PRO B CA 1
ATOM 1470 C C . PRO B 1 53 ? 29.556 81.822 -25.189 1.00 19.48 32 PRO B C 1
ATOM 1471 O O . PRO B 1 53 ? 29.122 81.356 -26.252 1.00 18.47 32 PRO B O 1
ATOM 1475 N N . PHE B 1 54 ? 29.569 81.165 -24.033 1.00 18.78 33 PHE B N 1
ATOM 1476 C CA . PHE B 1 54 ? 29.078 79.784 -23.900 1.00 18.43 33 PHE B CA 1
ATOM 1477 C C . PHE B 1 54 ? 28.401 79.597 -22.529 1.00 18.55 33 PHE B C 1
ATOM 1478 O O . PHE B 1 54 ? 28.638 80.356 -21.585 1.00 18.25 33 PHE B O 1
ATOM 1486 N N . GLN B 1 55 ? 27.560 78.578 -22.417 1.00 18.34 34 GLN B N 1
ATOM 1487 C CA . GLN B 1 55 ? 26.955 78.278 -21.128 1.00 18.46 34 GLN B CA 1
ATOM 1488 C C . GLN B 1 55 ? 26.738 76.787 -21.069 1.00 19.27 34 GLN B C 1
ATOM 1489 O O . GLN B 1 55 ? 26.108 76.218 -21.977 1.00 19.87 34 GLN B O 1
ATOM 1495 N N . VAL B 1 56 ? 27.256 76.162 -20.006 1.00 18.64 35 VAL B N 1
ATOM 1496 C CA . VAL B 1 56 ? 27.064 74.708 -19.783 1.00 17.32 35 VAL B CA 1
ATOM 1497 C C . VAL B 1 56 ? 25.714 74.445 -19.120 1.00 16.84 35 VAL B C 1
ATOM 1498 O O . VAL B 1 56 ? 25.346 75.157 -18.198 1.00 17.99 35 VAL B O 1
ATOM 1502 N N . VAL B 1 57 ? 24.999 73.408 -19.583 1.00 17.50 36 VAL B N 1
ATOM 1503 C CA . VAL B 1 57 ? 23.728 72.979 -18.981 1.00 17.21 36 VAL B CA 1
ATOM 1504 C C . VAL B 1 57 ? 23.828 71.485 -18.658 1.00 16.68 36 VAL B C 1
ATOM 1505 O O . VAL B 1 57 ? 23.868 70.657 -19.552 1.00 16.79 36 VAL B O 1
ATOM 1509 N N . ASP B 1 58 ? 23.865 71.178 -17.362 1.00 15.75 37 ASP B N 1
ATOM 1510 C CA . ASP B 1 58 ? 23.950 69.808 -16.853 1.00 15.71 37 ASP B CA 1
ATOM 1511 C C . ASP B 1 58 ? 22.522 69.309 -16.698 1.00 14.47 37 ASP B C 1
ATOM 1512 O O . ASP B 1 58 ? 21.739 69.906 -15.942 1.00 15.26 37 ASP B O 1
ATOM 1517 N N . VAL B 1 59 ? 22.158 68.246 -17.396 1.00 15.04 38 VAL B N 1
ATOM 1518 C CA . VAL B 1 59 ? 20.754 67.787 -17.364 1.00 15.12 38 VAL B CA 1
ATOM 1519 C C . VAL B 1 59 ? 20.588 66.478 -16.608 1.00 14.98 38 VAL B C 1
ATOM 1520 O O . VAL B 1 59 ? 19.554 65.821 -16.699 1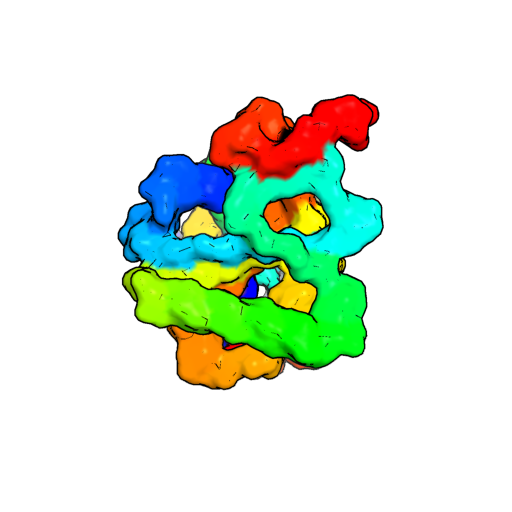.00 15.46 38 VAL B O 1
ATOM 1524 N N . ARG B 1 60 ? 21.619 66.111 -15.853 1.00 15.13 39 ARG B N 1
ATOM 1525 C CA . ARG B 1 60 ? 21.506 64.963 -14.942 1.00 15.38 39 ARG B CA 1
ATOM 1526 C C . ARG B 1 60 ? 20.464 65.160 -13.829 1.00 16.41 39 ARG B C 1
ATOM 1527 O O . ARG B 1 60 ? 20.301 66.252 -13.308 1.00 18.66 39 ARG B O 1
ATOM 1535 N N . GLY B 1 61 ? 19.792 64.085 -13.421 1.00 16.31 40 GLY B N 1
ATOM 1536 C CA . GLY B 1 61 ? 18.860 64.186 -12.285 1.00 15.80 40 GLY B CA 1
ATOM 1537 C C . GLY B 1 61 ? 19.464 63.405 -11.129 1.00 16.88 40 GLY B C 1
ATOM 1538 O O . GLY B 1 61 ? 20.263 63.938 -10.332 1.00 16.94 40 GLY B O 1
ATOM 1539 N N . SER B 1 62 ? 19.136 62.123 -11.062 1.00 16.07 41 SER B N 1
ATOM 1540 C CA . SER B 1 62 ? 19.587 61.289 -9.931 1.00 16.20 41 SER B CA 1
ATOM 1541 C C . SER B 1 62 ? 21.111 61.182 -9.789 1.00 16.63 41 SER B C 1
ATOM 1542 O O . SER B 1 62 ? 21.639 61.084 -8.658 1.00 16.17 41 SER B O 1
ATOM 1545 N N . ASP B 1 63 ? 21.819 61.188 -10.915 1.00 14.95 42 ASP B N 1
ATOM 1546 C CA . ASP B 1 63 ? 23.269 61.018 -10.929 1.00 15.69 42 ASP B CA 1
ATOM 1547 C C . ASP B 1 63 ? 24.058 62.324 -11.020 1.00 16.27 42 ASP B C 1
ATOM 1548 O O . ASP B 1 63 ? 25.235 62.327 -11.422 1.00 15.81 42 ASP B O 1
ATOM 1553 N N . TYR B 1 64 ? 23.431 63.417 -10.577 1.00 15.88 43 TYR B N 1
ATOM 1554 C CA . TYR B 1 64 ? 24.136 64.684 -10.489 1.00 16.32 43 TYR B CA 1
ATOM 1555 C C . TYR B 1 64 ? 25.152 64.740 -9.320 1.00 17.35 43 TYR B C 1
ATOM 1556 O O . TYR B 1 64 ? 26.204 65.416 -9.410 1.00 16.14 43 TYR B O 1
ATOM 1581 N N . GLY B 1 66 ? 28.147 64.237 -6.770 1.00 17.87 45 GLY B N 1
ATOM 1582 C CA . GLY B 1 66 ? 29.559 63.830 -6.921 1.00 17.09 45 GLY B CA 1
ATOM 1583 C C . GLY B 1 66 ? 30.442 64.763 -7.697 1.00 16.92 45 GLY B C 1
ATOM 1584 O O . GLY B 1 66 ? 31.634 64.494 -7.882 1.00 16.42 45 GLY B O 1
ATOM 1585 N N . GLY B 1 67 ? 29.873 65.862 -8.189 1.00 15.31 46 GLY B N 1
ATOM 1586 C CA . GLY B 1 67 ? 30.703 66.811 -8.933 1.00 15.72 46 GLY B CA 1
ATOM 1587 C C . GLY B 1 67 ? 29.971 67.340 -10.138 1.00 15.24 46 GLY B C 1
ATOM 1588 O O . GLY B 1 67 ? 29.112 66.657 -10.664 1.00 16.38 46 GLY B O 1
ATOM 1589 N N . HIS B 1 68 ? 30.303 68.558 -10.571 1.00 16.31 47 HIS B N 1
ATOM 1590 C CA . HIS B 1 68 ? 29.723 69.120 -11.815 1.00 15.40 47 HIS B CA 1
ATOM 1591 C C . HIS B 1 68 ? 30.698 70.159 -12.369 1.00 16.21 47 HIS B C 1
ATOM 1592 O O . HIS B 1 68 ? 31.671 70.527 -11.695 1.00 16.72 47 HIS B O 1
ATOM 1599 N N . ILE B 1 69 ? 30.437 70.642 -13.576 1.00 15.20 48 ILE B N 1
ATOM 1600 C CA . ILE B 1 69 ? 31.344 71.570 -14.209 1.00 16.64 48 ILE B CA 1
ATOM 1601 C C . ILE B 1 69 ? 31.087 72.943 -13.626 1.00 17.39 48 ILE B C 1
ATOM 1602 O O . ILE B 1 69 ? 29.943 73.358 -13.481 1.00 16.71 48 ILE B O 1
ATOM 1607 N N . LYS B 1 70 ? 32.166 73.624 -13.266 1.00 17.91 49 LYS B N 1
ATOM 1608 C CA . LYS B 1 70 ? 32.043 74.912 -12.626 1.00 18.88 49 LYS B CA 1
ATOM 1609 C C . LYS B 1 70 ? 31.293 75.900 -13.510 1.00 18.03 49 LYS B C 1
ATOM 1610 O O . LYS B 1 70 ? 31.565 76.029 -14.706 1.00 18.38 49 LYS B O 1
ATOM 1616 N N . ASP B 1 71 ? 30.380 76.609 -12.881 1.00 19.23 50 ASP B N 1
ATOM 1617 C CA . ASP B 1 71 ? 29.605 77.677 -13.529 1.00 20.79 50 ASP B CA 1
ATOM 1618 C C . ASP B 1 71 ? 28.527 77.204 -14.503 1.00 20.21 50 ASP B C 1
ATOM 1619 O O . ASP B 1 71 ? 27.829 78.036 -15.119 1.00 21.76 50 ASP B O 1
ATOM 1624 N N . GLY B 1 72 ? 28.366 75.890 -14.630 1.00 19.40 51 GLY B N 1
ATOM 1625 C CA . GLY B 1 72 ? 27.241 75.333 -15.383 1.00 19.24 51 GLY B CA 1
ATOM 1626 C C . GLY B 1 72 ? 25.919 75.605 -14.665 1.00 18.96 51 GLY B C 1
ATOM 1627 O O . GLY B 1 72 ? 25.921 75.978 -13.463 1.00 19.32 51 GLY B O 1
ATOM 1628 N N . TRP B 1 73 ? 24.814 75.422 -15.388 1.00 17.88 52 TRP B N 1
ATOM 1629 C CA . TRP B 1 73 ? 23.451 75.498 -14.832 1.00 18.44 52 TRP B CA 1
ATOM 1630 C C . TRP B 1 73 ? 22.911 74.089 -14.768 1.00 18.97 52 TRP B C 1
ATOM 1631 O O . TRP B 1 73 ? 23.189 73.268 -15.635 1.00 20.29 52 TRP B O 1
ATOM 1642 N N . HIS B 1 74 ? 22.140 73.805 -13.731 1.00 17.74 53 HIS B N 1
ATOM 1643 C CA . HIS B 1 74 ? 21.616 72.466 -13.541 1.00 16.51 53 HIS B CA 1
ATOM 1644 C C . HIS B 1 74 ? 20.083 72.424 -13.813 1.00 16.19 53 HIS B C 1
ATOM 1645 O O . HIS B 1 74 ? 19.314 72.949 -13.026 1.00 15.83 53 HIS B O 1
ATOM 1652 N N . TYR B 1 75 ? 19.675 71.799 -14.907 1.00 16.55 54 TYR B N 1
ATOM 1653 C CA . TYR B 1 75 ? 18.239 71.644 -15.284 1.00 16.52 54 TYR B CA 1
ATOM 1654 C C . TYR B 1 75 ? 18.008 70.181 -15.620 1.00 16.47 54 TYR B C 1
ATOM 1655 O O . TYR B 1 75 ? 18.209 69.764 -16.770 1.00 17.19 54 TYR B O 1
ATOM 1664 N N . ALA B 1 76 ? 17.522 69.404 -14.661 1.00 15.26 55 ALA B N 1
ATOM 1665 C CA . ALA B 1 76 ? 17.379 67.951 -14.911 1.00 16.72 55 ALA B CA 1
ATOM 1666 C C . ALA B 1 76 ? 16.457 67.701 -16.105 1.00 15.95 55 ALA B C 1
ATOM 1667 O O . ALA B 1 76 ? 15.354 68.305 -16.222 1.00 15.61 55 ALA B O 1
ATOM 1669 N N . TYR B 1 77 ? 16.893 66.785 -16.957 1.00 17.46 56 TYR B N 1
ATOM 1670 C CA . TYR B 1 77 ? 16.135 66.454 -18.180 1.00 17.96 56 TYR B CA 1
ATOM 1671 C C . TYR B 1 77 ? 14.731 65.919 -17.817 1.00 18.35 56 TYR B C 1
ATOM 1672 O O . TYR B 1 77 ? 13.725 66.242 -18.473 1.00 17.82 56 TYR B O 1
ATOM 1681 N N . SER B 1 78 ? 14.660 65.139 -16.748 1.00 18.65 57 SER B N 1
ATOM 1682 C CA . SER B 1 78 ? 13.378 64.611 -16.307 1.00 20.41 57 SER B CA 1
ATOM 1683 C C . SER B 1 78 ? 12.395 65.735 -16.021 1.00 20.28 57 SER B C 1
ATOM 1684 O O . SER B 1 78 ? 11.208 65.624 -16.382 1.00 21.26 57 SER B O 1
ATOM 1687 N N . ARG B 1 79 ? 12.857 66.823 -15.402 1.00 19.20 58 ARG B N 1
ATOM 1688 C CA A ARG B 1 79 ? 11.964 67.950 -15.115 0.60 20.00 58 ARG B CA 1
ATOM 1689 C CA B ARG B 1 79 ? 11.969 67.953 -15.111 0.40 19.82 58 ARG B CA 1
ATOM 1690 C C . ARG B 1 79 ? 11.687 68.767 -16.359 1.00 19.56 58 ARG B C 1
ATOM 1691 O O . ARG B 1 79 ? 10.563 69.222 -16.567 1.00 20.66 58 ARG B O 1
ATOM 1706 N N . LEU B 1 80 ? 12.706 68.965 -17.186 1.00 19.31 59 LEU B N 1
ATOM 1707 C CA . LEU B 1 80 ? 12.534 69.728 -18.417 1.00 19.70 59 LEU B CA 1
ATOM 1708 C C . LEU B 1 80 ? 11.428 69.100 -19.292 1.00 20.24 59 LEU B C 1
ATOM 1709 O O . LEU B 1 80 ? 10.616 69.800 -19.937 1.00 18.54 59 LEU B O 1
ATOM 1714 N N . LYS B 1 81 ? 11.387 67.781 -19.291 1.00 19.77 60 LYS B N 1
ATOM 1715 C CA . LYS B 1 81 ? 10.396 67.050 -20.073 1.00 22.68 60 LYS B CA 1
ATOM 1716 C C . LYS B 1 81 ? 8.978 67.147 -19.425 1.00 22.88 60 LYS B C 1
ATOM 1717 O O . LYS B 1 81 ? 7.969 67.388 -20.118 1.00 24.99 60 LYS B O 1
ATOM 1723 N N . GLN B 1 82 ? 8.911 67.029 -18.103 1.00 22.95 61 GLN B N 1
ATOM 1724 C CA . GLN B 1 82 ? 7.649 67.007 -17.339 1.00 24.84 61 GLN B CA 1
ATOM 1725 C C . GLN B 1 82 ? 6.974 68.391 -17.236 1.00 23.62 61 GLN B C 1
ATOM 1726 O O . GLN B 1 82 ? 5.761 68.492 -17.225 1.00 23.54 61 GLN B O 1
ATOM 1732 N N . ASP B 1 83 ? 7.772 69.451 -17.157 1.00 23.48 62 ASP B N 1
ATOM 1733 C CA . ASP B 1 83 ? 7.296 70.772 -16.746 1.00 24.00 62 ASP B CA 1
ATOM 1734 C C . ASP B 1 83 ? 7.644 71.814 -17.822 1.00 23.25 62 ASP B C 1
ATOM 1735 O O . ASP B 1 83 ? 8.751 72.363 -17.819 1.00 22.74 62 ASP B O 1
ATOM 1740 N N . PRO B 1 84 ? 6.699 72.118 -18.729 1.00 21.81 63 PRO B N 1
ATOM 1741 C CA . PRO B 1 84 ? 7.001 73.120 -19.765 1.00 21.64 63 PRO B CA 1
ATOM 1742 C C . PRO B 1 84 ? 7.476 74.466 -19.203 1.00 20.64 63 PRO B C 1
ATOM 1743 O O . PRO B 1 84 ? 8.283 75.145 -19.840 1.00 20.37 63 PRO B O 1
ATOM 1747 N N . GLU B 1 85 ? 7.017 74.841 -18.010 1.00 20.31 64 GLU B N 1
ATOM 1748 C CA . GLU B 1 85 ? 7.450 76.121 -17.443 1.00 19.59 64 GLU B CA 1
ATOM 1749 C C . GLU B 1 85 ? 8.964 76.109 -17.116 1.00 19.45 64 GLU B C 1
ATOM 1750 O O . GLU B 1 85 ? 9.634 77.142 -17.200 1.00 16.56 64 GLU B O 1
ATOM 1756 N N . TYR B 1 86 ? 9.490 74.938 -16.753 1.00 18.50 65 TYR B N 1
ATOM 1757 C CA . TYR B 1 86 ? 10.910 74.805 -16.445 1.00 19.33 65 TYR B CA 1
ATOM 1758 C C . TYR B 1 86 ? 11.731 74.895 -17.720 1.00 19.45 65 TYR B C 1
ATOM 1759 O O . TYR B 1 86 ? 12.796 75.552 -17.748 1.00 19.21 65 TYR B O 1
ATOM 1768 N N . LEU B 1 87 ? 11.235 74.243 -18.780 1.00 19.35 66 LEU B N 1
ATOM 1769 C CA . LEU B 1 87 ? 11.862 74.382 -20.089 1.00 19.19 66 LEU B CA 1
ATOM 1770 C C . LEU B 1 87 ? 11.812 75.828 -20.582 1.00 19.00 66 LEU B C 1
ATOM 1771 O O . LEU B 1 87 ? 12.802 76.347 -21.121 1.00 19.29 66 LEU B O 1
ATOM 1776 N N . ARG B 1 88 ? 10.656 76.473 -20.422 1.00 18.46 67 ARG B N 1
ATOM 1777 C CA . ARG B 1 88 ? 10.515 77.870 -20.803 1.00 18.60 67 ARG B CA 1
ATOM 1778 C C . ARG B 1 88 ? 11.541 78.721 -20.002 1.00 17.46 67 ARG B C 1
ATOM 1779 O O . ARG B 1 88 ? 12.135 79.648 -20.545 1.00 15.14 67 ARG B O 1
ATOM 1787 N N . GLU B 1 89 ? 11.742 78.397 -18.708 1.00 19.13 68 GLU B N 1
ATOM 1788 C CA . GLU B 1 89 ? 12.746 79.109 -17.888 1.00 18.23 68 GLU B CA 1
ATOM 1789 C C . GLU B 1 89 ? 14.146 78.981 -18.452 1.00 17.35 68 GLU B C 1
ATOM 1790 O O . GLU B 1 89 ? 14.876 79.979 -18.554 1.00 17.76 68 GLU B O 1
ATOM 1796 N N . LEU B 1 90 ? 14.571 77.745 -18.713 1.00 16.06 69 LEU B N 1
ATOM 1797 C CA . LEU B 1 90 ? 15.902 77.543 -19.297 1.00 15.97 69 LEU B CA 1
ATOM 1798 C C . LEU B 1 90 ? 16.036 78.412 -20.577 1.00 17.27 69 LEU B C 1
ATOM 1799 O O . LEU B 1 90 ? 17.026 79.142 -20.759 1.00 17.52 69 LEU B O 1
ATOM 1804 N N . LYS B 1 91 ? 15.045 78.330 -21.459 1.00 16.57 70 LYS B N 1
ATOM 1805 C CA . LYS B 1 91 ? 15.164 79.053 -22.735 1.00 17.60 70 LYS B CA 1
ATOM 1806 C C . LYS B 1 91 ? 15.280 80.554 -22.464 1.00 18.39 70 LYS B C 1
ATOM 1807 O O . LYS B 1 91 ? 16.164 81.241 -23.013 1.00 17.18 70 LYS B O 1
ATOM 1813 N N . HIS B 1 92 ? 14.403 81.063 -21.608 1.00 19.17 71 HIS B N 1
ATOM 1814 C CA . HIS B 1 92 ? 14.414 82.503 -21.348 1.00 20.94 71 HIS B CA 1
ATOM 1815 C C . HIS B 1 92 ? 15.756 82.918 -20.743 1.00 20.71 71 HIS B C 1
ATOM 1816 O O . HIS B 1 92 ? 16.312 83.944 -21.103 1.00 20.97 71 HIS B O 1
ATOM 1823 N N . ARG B 1 93 ? 16.291 82.111 -19.838 1.00 20.68 72 ARG B N 1
ATOM 1824 C CA . ARG B 1 93 ? 17.590 82.431 -19.230 1.00 20.37 72 ARG B CA 1
ATOM 1825 C C . ARG B 1 93 ? 18.735 82.421 -20.229 1.00 20.28 72 ARG B C 1
ATOM 1826 O O . ARG B 1 93 ? 19.602 83.302 -20.178 1.00 19.84 72 ARG B O 1
ATOM 1834 N N . LEU B 1 94 ? 18.766 81.416 -21.101 1.00 18.69 73 LEU B N 1
ATOM 1835 C CA . LEU B 1 94 ? 19.791 81.345 -22.162 1.00 19.44 73 LEU B CA 1
ATOM 1836 C C . LEU B 1 94 ? 19.687 82.555 -23.091 1.00 20.14 73 LEU B C 1
ATOM 1837 O O . LEU B 1 94 ? 20.716 83.178 -23.425 1.00 20.87 73 LEU B O 1
ATOM 1842 N N . LEU B 1 95 ? 18.461 82.904 -23.500 1.00 20.37 74 LEU B N 1
ATOM 1843 C CA . LEU B 1 95 ? 18.290 84.042 -24.433 1.00 20.97 74 LEU B CA 1
ATOM 1844 C C . LEU B 1 95 ? 18.642 85.382 -23.818 1.00 21.51 74 LEU B C 1
ATOM 1845 O O . LEU B 1 95 ? 19.180 86.258 -24.503 1.00 22.04 74 LEU B O 1
ATOM 1850 N N . GLU B 1 96 ? 18.380 85.546 -22.524 1.00 21.86 75 GLU B N 1
ATOM 1851 C CA . GLU B 1 96 ? 18.772 86.799 -21.853 1.00 21.70 75 GLU B CA 1
ATOM 1852 C C . GLU B 1 96 ? 20.277 86.915 -21.736 1.00 21.15 75 GLU B C 1
ATOM 1853 O O . GLU B 1 96 ? 20.845 88.007 -21.865 1.00 21.44 75 GLU B O 1
ATOM 1859 N N . LYS B 1 97 ? 20.949 85.787 -21.512 1.00 19.86 76 LYS B N 1
ATOM 1860 C CA . LYS B 1 97 ? 22.399 85.823 -21.470 1.00 18.86 76 LYS B CA 1
ATOM 1861 C C . LYS B 1 97 ? 22.971 86.133 -22.868 1.00 19.29 76 LYS B C 1
ATOM 1862 O O . LYS B 1 97 ? 23.971 86.837 -22.980 1.00 18.47 76 LYS B O 1
ATOM 1868 N N . GLN B 1 98 ? 22.359 85.573 -23.917 1.00 18.84 77 GLN B N 1
ATOM 1869 C CA . GLN B 1 98 ? 22.855 85.803 -25.280 1.00 18.78 77 GLN B CA 1
ATOM 1870 C C . GLN B 1 98 ? 22.730 87.306 -25.593 1.00 20.08 77 GLN B C 1
ATOM 1871 O O . GLN B 1 98 ? 23.594 87.894 -26.239 1.00 19.39 77 GLN B O 1
ATOM 1877 N N . ALA B 1 99 ? 21.676 87.939 -25.077 1.00 21.34 78 ALA B N 1
ATOM 1878 C CA . ALA B 1 99 ? 21.492 89.379 -25.290 1.00 23.45 78 ALA B CA 1
ATOM 1879 C C . ALA B 1 99 ? 22.612 90.190 -24.628 1.00 24.97 78 ALA B C 1
ATOM 1880 O O . ALA B 1 99 ? 22.930 91.297 -25.073 1.00 25.49 78 ALA B O 1
ATOM 1882 N N . ASP B 1 100 ? 23.236 89.603 -23.613 1.00 26.85 79 ASP B N 1
ATOM 1883 C CA . ASP B 1 100 ? 24.252 90.262 -22.789 1.00 29.76 79 ASP B CA 1
ATOM 1884 C C . ASP B 1 100 ? 25.679 90.102 -23.318 1.00 31.09 79 ASP B C 1
ATOM 1885 O O . ASP B 1 100 ? 26.618 90.515 -22.636 1.00 31.93 79 ASP B O 1
ATOM 1890 N N . GLY B 1 101 ? 25.849 89.457 -24.484 1.00 31.16 80 GLY B N 1
ATOM 1891 C CA . GLY B 1 101 ? 27.174 89.138 -25.021 1.00 31.11 80 GLY B CA 1
ATOM 1892 C C . GLY B 1 101 ? 27.304 89.373 -26.519 1.00 30.86 80 GLY B C 1
ATOM 1893 O O . GLY B 1 101 ? 26.384 89.900 -27.165 1.00 31.53 80 GLY B O 1
ATOM 1894 N N . ARG B 1 102 ? 28.438 88.978 -27.089 1.00 30.53 81 ARG B N 1
ATOM 1895 C CA A ARG B 1 102 ? 28.644 89.236 -28.516 0.60 30.12 81 ARG B CA 1
ATOM 1896 C CA B ARG B 1 102 ? 28.740 89.251 -28.499 0.40 30.02 81 ARG B CA 1
ATOM 1897 C C . ARG B 1 102 ? 28.669 87.972 -29.340 1.00 29.48 81 ARG B C 1
ATOM 1898 O O . ARG B 1 102 ? 29.449 87.063 -29.098 1.00 30.11 81 ARG B O 1
ATOM 1913 N N . GLY B 1 103 ? 27.773 87.931 -30.328 1.00 27.75 82 GLY B N 1
ATOM 1914 C CA . GLY B 1 103 ? 27.605 86.740 -31.164 1.00 25.09 82 GLY B CA 1
ATOM 1915 C C . GLY B 1 103 ? 26.624 85.740 -30.568 1.00 23.67 82 GLY B C 1
ATOM 1916 O O . GLY B 1 103 ? 25.912 86.037 -29.596 1.00 23.40 82 GLY B O 1
ATOM 1917 N N . ALA B 1 104 ? 26.611 84.537 -31.136 1.00 21.25 83 ALA B N 1
ATOM 1918 C CA . ALA B 1 104 ? 25.684 83.509 -30.727 1.00 20.09 83 ALA B CA 1
ATOM 1919 C C . ALA B 1 104 ? 26.177 82.908 -29.446 1.00 19.43 83 ALA B C 1
ATOM 1920 O O . ALA B 1 104 ? 27.375 82.852 -29.213 1.00 17.51 83 ALA B O 1
ATOM 1922 N N . LEU B 1 105 ? 25.229 82.477 -28.618 1.00 17.28 84 LEU B N 1
ATOM 1923 C CA . LEU B 1 105 ? 25.579 81.802 -27.375 1.00 17.63 84 LEU B CA 1
ATOM 1924 C C . LEU B 1 105 ? 25.732 80.338 -27.655 1.00 17.65 84 LEU B C 1
ATOM 1925 O O . LEU B 1 105 ? 24.846 79.743 -28.251 1.00 18.56 84 LEU B O 1
ATOM 1930 N N . ASN B 1 106 ? 26.864 79.790 -27.229 1.00 16.19 85 ASN B N 1
ATOM 1931 C CA . ASN B 1 106 ? 27.161 78.374 -27.400 1.00 17.61 85 ASN B CA 1
ATOM 1932 C C . ASN B 1 106 ? 26.665 77.605 -26.194 1.00 16.88 85 ASN B C 1
ATOM 1933 O O . ASN B 1 106 ? 27.222 77.715 -25.085 1.00 17.53 85 ASN B O 1
ATOM 1938 N N . VAL B 1 107 ? 25.594 76.830 -26.393 1.00 17.23 86 VAL B N 1
ATOM 1939 C CA . VAL B 1 107 ? 24.931 76.168 -25.226 1.00 17.50 86 VAL B CA 1
ATOM 1940 C C . VAL B 1 107 ? 25.434 74.746 -25.233 1.00 18.19 86 VAL B C 1
ATOM 1941 O O . VAL B 1 107 ? 25.279 74.035 -26.241 1.00 18.49 86 VAL B O 1
ATOM 1945 N N . ILE B 1 108 ? 26.074 74.320 -24.140 1.00 18.21 87 ILE B N 1
ATOM 1946 C CA . ILE B 1 108 ? 26.646 72.978 -24.135 1.00 19.03 87 ILE B CA 1
ATOM 1947 C C . ILE B 1 108 ? 25.869 72.094 -23.152 1.00 17.32 87 ILE B C 1
ATOM 1948 O O . ILE B 1 108 ? 26.004 72.252 -21.941 1.00 16.64 87 ILE B O 1
ATOM 1953 N N . PHE B 1 109 ? 25.032 71.206 -23.693 1.00 17.02 88 PHE B N 1
ATOM 1954 C CA . PHE B 1 109 ? 24.306 70.269 -22.878 1.00 16.65 88 PHE B CA 1
ATOM 1955 C C . PHE B 1 109 ? 25.143 69.040 -22.561 1.00 16.38 88 PHE B C 1
ATOM 1956 O O . PHE B 1 109 ? 25.932 68.573 -23.405 1.00 15.62 88 PHE B O 1
ATOM 1964 N N . HIS B 1 110 ? 24.975 68.486 -21.362 1.00 16.49 89 HIS B N 1
ATOM 1965 C CA . HIS B 1 110 ? 25.573 67.175 -21.110 1.00 17.39 89 HIS B CA 1
ATOM 1966 C C . HIS B 1 110 ? 24.830 66.454 -20.015 1.00 17.06 89 HIS B C 1
ATOM 1967 O O . HIS B 1 110 ? 24.141 67.072 -19.220 1.00 18.19 89 HIS B O 1
ATOM 1974 N N . CYS B 1 111 ? 24.988 65.136 -19.973 1.00 17.58 90 CYS B N 1
ATOM 1975 C CA . CYS B 1 111 ? 24.468 64.371 -18.855 1.00 16.72 90 CYS B CA 1
ATOM 1976 C C . CYS B 1 111 ? 25.617 63.480 -18.357 1.00 16.92 90 CYS B C 1
ATOM 1977 O O . CYS B 1 111 ? 26.764 63.925 -18.341 1.00 16.19 90 CYS B O 1
ATOM 1988 N N . LEU B 1 113 ? 26.733 60.357 -19.627 1.00 17.36 92 LEU B N 1
ATOM 1989 C CA . LEU B 1 113 ? 27.431 59.769 -20.777 1.00 18.21 92 LEU B CA 1
ATOM 1990 C C . LEU B 1 113 ? 27.171 60.544 -22.064 1.00 18.47 92 LEU B C 1
ATOM 1991 O O . LEU B 1 113 ? 27.821 60.282 -23.070 1.00 18.59 92 LEU B O 1
ATOM 1996 N N . SER B 1 114 ? 26.247 61.505 -22.016 1.00 19.54 93 SER B N 1
ATOM 1997 C CA . SER B 1 114 ? 25.838 62.281 -23.205 1.00 20.44 93 SER B CA 1
ATOM 1998 C C . SER B 1 114 ? 25.362 61.440 -24.401 1.00 21.47 93 SER B C 1
ATOM 1999 O O . SER B 1 114 ? 25.462 61.859 -25.565 1.00 22.13 93 SER B O 1
ATOM 2002 N N . GLN B 1 115 ? 24.817 60.260 -24.094 1.00 23.63 94 GLN B N 1
ATOM 2003 C CA . GLN B 1 115 ? 24.304 59.355 -25.114 1.00 26.26 94 GLN B CA 1
ATOM 2004 C C . GLN B 1 115 ? 22.804 59.560 -25.229 1.00 26.16 94 GLN B C 1
ATOM 2005 O O . GLN B 1 115 ? 22.249 59.422 -26.319 1.00 27.34 94 GLN B O 1
ATOM 2011 N N . GLN B 1 116 ? 22.122 59.890 -24.132 1.00 24.77 95 GLN B N 1
ATOM 2012 C CA . GLN B 1 116 ? 20.664 59.906 -24.201 1.00 25.56 95 GLN B CA 1
ATOM 2013 C C . GLN B 1 116 ? 20.042 61.203 -23.704 1.00 23.94 95 GLN B C 1
ATOM 2014 O O . GLN B 1 116 ? 19.405 61.924 -24.484 1.00 22.37 95 GLN B O 1
ATOM 2020 N N . ARG B 1 117 ? 20.214 61.486 -22.415 1.00 20.87 96 ARG B N 1
ATOM 2021 C CA . ARG B 1 117 ? 19.576 62.680 -21.848 1.00 20.16 96 ARG B CA 1
ATOM 2022 C C . ARG B 1 117 ? 20.130 63.979 -22.423 1.00 20.17 96 ARG B C 1
ATOM 2023 O O . ARG B 1 117 ? 19.363 64.938 -22.612 1.00 19.55 96 ARG B O 1
ATOM 2031 N N . GLY B 1 118 ? 21.453 64.058 -22.625 1.00 20.28 97 GLY B N 1
ATOM 2032 C CA . GLY B 1 118 ? 22.059 65.352 -23.066 1.00 19.75 97 GLY B CA 1
ATOM 2033 C C . GLY B 1 118 ? 21.509 65.699 -24.440 1.00 19.32 97 GLY B C 1
ATOM 2034 O O . GLY B 1 118 ? 20.989 66.850 -24.678 1.00 20.47 97 GLY B O 1
ATOM 2035 N N . PRO B 1 119 ? 21.583 64.719 -25.376 1.00 19.44 98 PRO B N 1
ATOM 2036 C CA . PRO B 1 119 ? 20.938 64.972 -26.664 1.00 19.31 98 PRO B CA 1
ATOM 2037 C C . PRO B 1 119 ? 19.420 65.204 -26.560 1.00 20.28 98 PRO B C 1
ATOM 2038 O O . PRO B 1 119 ? 18.911 66.097 -27.237 1.00 19.61 98 PRO B O 1
ATOM 2042 N N . SER B 1 120 ? 18.694 64.453 -25.745 1.00 20.69 99 SER B N 1
ATOM 2043 C CA . SER B 1 120 ? 17.233 64.704 -25.706 1.00 21.56 99 SER B CA 1
ATOM 2044 C C . SER B 1 120 ? 16.901 66.085 -25.177 1.00 21.11 99 SER B C 1
ATOM 2045 O O . SER B 1 120 ? 15.935 66.698 -25.607 1.00 19.22 99 SER B O 1
ATOM 2048 N N . ALA B 1 121 ? 17.721 66.573 -24.251 1.00 19.70 100 ALA B N 1
ATOM 2049 C CA . ALA B 1 121 ? 17.514 67.921 -23.678 1.00 19.23 100 ALA B CA 1
ATOM 2050 C C . ALA B 1 121 ? 17.777 68.998 -24.718 1.00 19.01 100 ALA B C 1
ATOM 2051 O O . ALA B 1 121 ? 17.001 69.954 -24.869 1.00 18.60 100 ALA B O 1
ATOM 2053 N N . ALA B 1 122 ? 18.862 68.820 -25.472 1.00 19.68 101 ALA B N 1
ATOM 2054 C CA . ALA B 1 122 ? 19.194 69.713 -26.575 1.00 20.89 101 ALA B CA 1
ATOM 2055 C C . ALA B 1 122 ? 18.032 69.811 -27.552 1.00 20.58 101 ALA B C 1
ATOM 2056 O O . ALA B 1 122 ? 17.678 70.915 -27.980 1.00 18.60 101 ALA B O 1
ATOM 2066 N N . LEU B 1 124 ? 14.790 69.124 -26.930 1.00 18.94 103 LEU B N 1
ATOM 2067 C CA A LEU B 1 124 ? 13.668 69.794 -26.266 0.60 18.28 103 LEU B CA 1
ATOM 2068 C CA B LEU B 1 124 ? 13.677 69.790 -26.274 0.40 18.21 103 LEU B CA 1
ATOM 2069 C C . LEU B 1 124 ? 13.826 71.303 -26.405 1.00 18.27 103 LEU B C 1
ATOM 2070 O O . LEU B 1 124 ? 12.851 72.016 -26.680 1.00 17.40 103 LEU B O 1
ATOM 2079 N N . LEU B 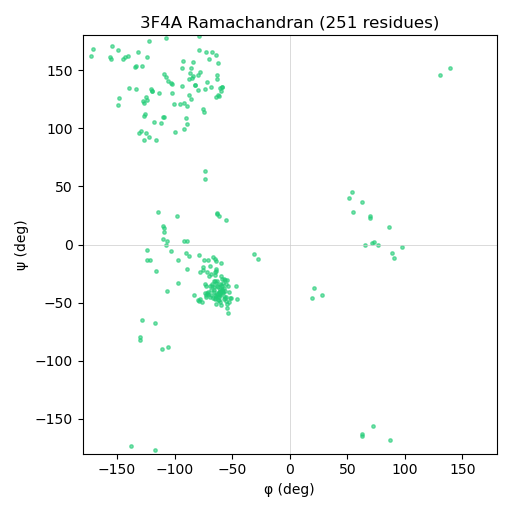1 125 ? 15.050 71.805 -26.191 1.00 16.87 104 LEU B N 1
ATOM 2080 C CA . LEU B 1 125 ? 15.246 73.251 -26.263 1.00 16.54 104 LEU B CA 1
ATOM 2081 C C . LEU B 1 125 ? 15.086 73.671 -27.705 1.00 15.09 104 LEU B C 1
ATOM 2082 O O . LEU B 1 125 ? 14.446 74.689 -28.004 1.00 16.28 104 LEU B O 1
ATOM 2087 N N . LEU B 1 126 ? 15.716 72.908 -28.595 1.00 15.83 105 LEU B N 1
ATOM 2088 C CA . LEU B 1 126 ? 15.675 73.239 -30.008 1.00 17.25 105 LEU B CA 1
ATOM 2089 C C . LEU B 1 126 ? 14.238 73.444 -30.453 1.00 17.18 105 LEU B C 1
ATOM 2090 O O . LEU B 1 126 ? 13.923 74.409 -31.164 1.00 15.88 105 LEU B O 1
ATOM 2095 N N . ARG B 1 127 ? 13.359 72.528 -30.044 1.00 18.77 106 ARG B N 1
ATOM 2096 C CA . ARG B 1 127 ? 11.949 72.537 -30.488 1.00 20.23 106 ARG B CA 1
ATOM 2097 C C . ARG B 1 127 ? 11.151 73.745 -29.974 1.00 19.27 106 ARG B C 1
ATOM 2098 O O . ARG B 1 127 ? 10.129 74.116 -30.561 1.00 19.61 106 ARG B O 1
ATOM 2106 N N A SER B 1 128 ? 11.631 74.352 -28.887 0.60 18.98 107 SER B N 1
ATOM 2107 N N B SER B 1 128 ? 11.642 74.356 -28.902 0.40 18.52 107 SER B N 1
ATOM 2108 C CA A SER B 1 128 ? 10.990 75.507 -28.251 0.60 18.90 107 SER B CA 1
ATOM 2109 C CA B SER B 1 128 ? 10.968 75.477 -28.269 0.40 17.78 107 SER B CA 1
ATOM 2110 C C A SER B 1 128 ? 11.438 76.805 -28.902 0.60 17.64 107 SER B C 1
ATOM 2111 C C B SER B 1 128 ? 11.497 76.812 -28.794 0.40 17.26 107 SER B C 1
ATOM 2112 O O A SER B 1 128 ? 10.760 77.823 -28.814 0.60 17.26 107 SER B O 1
ATOM 2113 O O B SER B 1 128 ? 10.924 77.862 -28.513 0.40 17.27 107 SER B O 1
ATOM 2118 N N . LEU B 1 129 ? 12.583 76.766 -29.566 1.00 16.91 108 LEU B N 1
ATOM 2119 C CA . LEU B 1 129 ? 13.193 77.974 -30.148 1.00 16.65 108 LEU B CA 1
ATOM 2120 C C . LEU B 1 129 ? 12.560 78.278 -31.486 1.00 16.42 108 LEU B C 1
ATOM 2121 O O . LEU B 1 129 ? 12.552 77.425 -32.380 1.00 16.64 108 LEU B O 1
ATOM 2126 N N . ASP B 1 130 ? 12.049 79.503 -31.624 1.00 16.08 109 ASP B N 1
ATOM 2127 C CA . ASP B 1 130 ? 11.527 79.955 -32.899 1.00 16.65 109 ASP B CA 1
ATOM 2128 C C . ASP B 1 130 ? 12.698 80.359 -33.821 1.00 17.99 109 ASP B C 1
ATOM 2129 O O . ASP B 1 130 ? 13.894 80.239 -33.459 1.00 17.55 109 ASP B O 1
ATOM 2134 N N . THR B 1 131 ? 12.352 80.788 -35.022 1.00 17.91 110 THR B N 1
ATOM 2135 C CA . THR B 1 131 ? 13.344 80.987 -36.073 1.00 19.23 110 THR B CA 1
ATOM 2136 C C . THR B 1 131 ? 14.456 81.900 -35.603 1.00 18.14 110 THR B C 1
ATOM 2137 O O . THR B 1 131 ? 15.611 81.530 -35.676 1.00 18.38 110 THR B O 1
ATOM 2141 N N . ALA B 1 132 ? 14.093 83.091 -35.124 1.00 18.20 111 ALA B N 1
ATOM 2142 C CA . ALA B 1 132 ? 15.091 84.075 -34.718 1.00 18.56 111 ALA B CA 1
ATOM 2143 C C . ALA B 1 132 ? 15.869 83.631 -33.482 1.00 19.03 111 ALA B C 1
ATOM 2144 O O . ALA B 1 132 ? 17.075 83.868 -33.384 1.00 19.52 111 ALA B O 1
ATOM 2146 N N . GLU B 1 133 ? 15.186 82.948 -32.553 1.00 18.12 112 GLU B N 1
ATOM 2147 C CA . GLU B 1 133 ? 15.823 82.475 -31.328 1.00 18.01 112 GLU B CA 1
ATOM 2148 C C . GLU B 1 133 ? 16.908 81.495 -31.691 1.00 18.34 112 GLU B C 1
ATOM 2149 O O . GLU B 1 133 ? 18.039 81.610 -31.245 1.00 18.83 112 GLU B O 1
ATOM 2155 N N . LEU B 1 134 ? 16.572 80.562 -32.562 1.00 18.40 113 LEU B N 1
ATOM 2156 C CA . LEU B 1 134 ? 17.561 79.590 -32.975 1.00 19.55 113 LEU B CA 1
ATOM 2157 C C . LEU B 1 134 ? 18.786 80.246 -33.625 1.00 20.21 113 LEU B C 1
ATOM 2158 O O . LEU B 1 134 ? 19.902 79.781 -33.434 1.00 20.53 113 LEU B O 1
ATOM 2163 N N . SER B 1 135 ? 18.585 81.336 -34.364 1.00 21.06 114 SER B N 1
ATOM 2164 C CA . SER B 1 135 ? 19.709 82.014 -35.012 1.00 22.00 114 SER B CA 1
ATOM 2165 C C . SER B 1 135 ? 20.694 82.582 -33.990 1.00 22.01 114 SER B C 1
ATOM 2166 O O . SER B 1 135 ? 21.860 82.840 -34.329 1.00 22.88 114 SER B O 1
ATOM 2169 N N . ARG B 1 136 ? 20.232 82.781 -32.758 1.00 20.16 115 ARG B N 1
ATOM 2170 C CA . ARG B 1 136 ? 21.044 83.393 -31.701 1.00 20.18 115 ARG B CA 1
ATOM 2171 C C . ARG B 1 136 ? 21.800 82.333 -30.879 1.00 19.02 115 ARG B C 1
ATOM 2172 O O . ARG B 1 136 ? 22.512 82.678 -29.940 1.00 18.96 115 ARG B O 1
ATOM 2180 N N . CYS B 1 137 ? 21.684 81.059 -31.256 1.00 18.65 116 CYS B N 1
ATOM 2181 C CA . CYS B 1 137 ? 22.287 79.999 -30.431 1.00 18.92 116 CYS B CA 1
ATOM 2182 C C . CYS B 1 137 ? 23.027 79.016 -31.321 1.00 18.18 116 CYS B C 1
ATOM 2183 O O . CYS B 1 137 ? 22.723 78.887 -32.528 1.00 19.03 116 CYS B O 1
ATOM 2186 N N . ARG B 1 138 ? 24.042 78.380 -30.737 1.00 17.60 117 ARG B N 1
ATOM 2187 C CA . ARG B 1 138 ? 24.699 77.254 -31.376 1.00 17.73 117 ARG B CA 1
ATOM 2188 C C . ARG B 1 138 ? 24.588 76.136 -30.347 1.00 16.49 117 ARG B C 1
ATOM 2189 O O . ARG B 1 138 ? 25.029 76.293 -29.206 1.00 17.55 117 ARG B O 1
ATOM 2197 N N . LEU B 1 139 ? 24.021 74.998 -30.708 1.00 15.24 118 LEU B N 1
ATOM 2198 C CA . LEU B 1 139 ? 23.796 73.999 -29.682 1.00 16.21 118 LEU B CA 1
ATOM 2199 C C . LEU B 1 139 ? 24.843 72.873 -29.757 1.00 16.10 118 LEU B C 1
ATOM 2200 O O . LEU B 1 139 ? 25.223 72.406 -30.849 1.00 15.88 118 LEU B O 1
ATOM 2205 N N . TRP B 1 140 ? 25.302 72.440 -28.577 1.00 15.39 119 TRP B N 1
ATOM 2206 C CA . TRP B 1 140 ? 26.338 71.397 -28.464 1.00 17.66 119 TRP B CA 1
ATOM 2207 C C . TRP B 1 140 ? 25.929 70.358 -27.431 1.00 16.50 119 TRP B C 1
ATOM 2208 O O . TRP B 1 140 ? 25.150 70.666 -26.508 1.00 18.84 119 TRP B O 1
ATOM 2219 N N . VAL B 1 141 ? 26.439 69.133 -27.602 1.00 17.99 120 VAL B N 1
ATOM 2220 C CA . VAL B 1 141 ? 26.394 68.105 -26.561 1.00 16.52 120 VAL B CA 1
ATOM 2221 C C . VAL B 1 141 ? 27.826 67.716 -26.233 1.00 17.69 120 VAL B C 1
ATOM 2222 O O . VAL B 1 141 ? 28.632 67.465 -27.132 1.00 17.06 120 VAL B O 1
ATOM 2226 N N . LEU B 1 142 ? 28.135 67.672 -24.940 1.00 17.23 121 LEU B N 1
ATOM 2227 C CA . LEU B 1 142 ? 29.527 67.401 -24.532 1.00 17.45 121 LEU B CA 1
ATOM 2228 C C . LEU B 1 142 ? 29.823 65.936 -24.719 1.00 18.10 121 LEU B C 1
ATOM 2229 O O . LEU B 1 142 ? 29.195 65.114 -24.060 1.00 16.53 121 LEU B O 1
ATOM 2234 N N . ARG B 1 143 ? 30.775 65.593 -25.608 1.00 16.23 122 ARG B N 1
ATOM 2235 C CA . ARG B 1 143 ? 31.092 64.212 -25.872 1.00 17.55 122 ARG B CA 1
ATOM 2236 C C . ARG B 1 143 ? 31.589 63.535 -24.601 1.00 16.82 122 ARG B C 1
ATOM 2237 O O . ARG B 1 143 ? 32.537 64.029 -23.960 1.00 17.45 122 ARG B O 1
ATOM 2245 N N . GLY B 1 144 ? 30.979 62.405 -24.263 1.00 16.32 123 GLY B N 1
ATOM 2246 C CA . GLY B 1 144 ? 31.471 61.563 -23.155 1.00 16.43 123 GLY B CA 1
ATOM 2247 C C . GLY B 1 144 ? 30.866 61.970 -21.826 1.00 15.61 123 GLY B C 1
ATOM 2248 O O . GLY B 1 144 ? 31.057 61.287 -20.822 1.00 16.74 123 GLY B O 1
ATOM 2249 N N . GLY B 1 145 ? 30.126 63.070 -21.822 1.00 17.06 124 GLY B N 1
ATOM 2250 C CA . GLY B 1 145 ? 29.396 63.526 -20.621 1.00 16.34 124 GLY B CA 1
ATOM 2251 C C . GLY B 1 145 ? 30.264 63.891 -19.413 1.00 16.77 124 GLY B C 1
ATOM 2252 O O . GLY B 1 145 ? 31.486 64.114 -19.543 1.00 17.20 124 GLY B O 1
ATOM 2253 N N . PHE B 1 146 ? 29.663 63.963 -18.216 1.00 15.72 125 PHE B N 1
ATOM 2254 C CA . PHE B 1 146 ? 30.469 64.332 -17.073 1.00 14.26 125 PHE B CA 1
ATOM 2255 C C . PHE B 1 146 ? 31.404 63.160 -16.724 1.00 14.11 125 PHE B C 1
ATOM 2256 O O . PHE B 1 146 ? 32.406 63.382 -16.067 1.00 13.65 125 PHE B O 1
ATOM 2264 N N . SER B 1 147 ? 31.049 61.927 -17.108 1.00 13.85 126 SER B N 1
ATOM 2265 C CA . SER B 1 147 ? 31.938 60.778 -16.867 1.00 14.54 126 SER B CA 1
ATOM 2266 C C . SER B 1 147 ? 33.322 61.035 -17.467 1.00 14.81 126 SER B C 1
ATOM 2267 O O . SER B 1 147 ? 34.370 60.833 -16.793 1.00 16.01 126 SER B O 1
ATOM 2270 N N . ARG B 1 148 ? 33.336 61.479 -18.722 1.00 15.00 127 ARG B N 1
ATOM 2271 C CA . ARG B 1 148 ? 34.621 61.717 -19.376 1.00 17.47 127 ARG B CA 1
ATOM 2272 C C . ARG B 1 148 ? 35.289 62.947 -18.776 1.00 16.81 127 ARG B C 1
ATOM 2273 O O . ARG B 1 148 ? 36.508 62.962 -18.570 1.00 17.70 127 ARG B O 1
ATOM 2281 N N . TRP B 1 149 ? 34.503 63.987 -18.512 1.00 17.28 128 TRP B N 1
ATOM 2282 C CA . TRP B 1 149 ? 35.064 65.194 -17.887 1.00 16.19 128 TRP B CA 1
ATOM 2283 C C . TRP B 1 149 ? 35.810 64.885 -16.585 1.00 16.18 128 TRP B C 1
ATOM 2284 O O . TRP B 1 149 ? 36.931 65.332 -16.407 1.00 15.62 128 TRP B O 1
ATOM 2295 N N . GLN B 1 150 ? 35.145 64.153 -15.684 1.00 15.68 129 GLN B N 1
ATOM 2296 C CA . GLN B 1 150 ? 35.686 63.709 -14.386 1.00 18.47 129 GLN B CA 1
ATOM 2297 C C . GLN B 1 150 ? 37.025 62.980 -14.550 1.00 18.38 129 GLN B C 1
ATOM 2298 O O . GLN B 1 150 ? 37.961 63.194 -13.770 1.00 18.04 129 GLN B O 1
ATOM 2304 N N . SER B 1 151 ? 37.144 62.141 -15.577 1.00 18.95 130 SER B N 1
ATOM 2305 C CA . SER B 1 151 ? 38.372 61.325 -15.694 1.00 18.39 130 SER B CA 1
ATOM 2306 C C . SER B 1 151 ? 39.601 62.204 -15.925 1.00 18.15 130 SER B C 1
ATOM 2307 O O . SER B 1 151 ? 40.720 61.812 -15.602 1.00 19.14 130 SER B O 1
ATOM 2310 N N A VAL B 1 152 ? 39.438 63.370 -16.489 0.00 17.86 131 VAL B N 1
ATOM 2311 N N B VAL B 1 152 ? 39.410 63.368 -16.563 1.00 18.87 131 VAL B N 1
ATOM 2312 C CA A VAL B 1 152 ? 40.521 64.224 -16.890 0.00 18.23 131 VAL B CA 1
ATOM 2313 C CA B VAL B 1 152 ? 40.533 64.201 -16.935 1.00 18.68 131 VAL B CA 1
ATOM 2314 C C A VAL B 1 152 ? 40.639 65.484 -16.062 0.00 18.39 131 VAL B C 1
ATOM 2315 C C B VAL B 1 152 ? 40.640 65.483 -16.118 1.00 18.92 131 VAL B C 1
ATOM 2316 O O A VAL B 1 152 ? 41.707 65.910 -15.773 0.00 18.08 131 VAL B O 1
ATOM 2317 O O B VAL B 1 152 ? 41.745 65.936 -15.835 1.00 18.10 131 VAL B O 1
ATOM 2324 N N . TYR B 1 153 ? 39.491 66.038 -15.709 1.00 17.88 132 TYR B N 1
ATOM 2325 C CA . TYR B 1 153 ? 39.445 67.329 -15.035 1.00 18.85 132 TYR B CA 1
ATOM 2326 C C . TYR B 1 153 ? 38.806 67.279 -13.646 1.00 19.11 132 TYR B C 1
ATOM 2327 O O . TYR B 1 153 ? 38.619 68.329 -13.022 1.00 19.98 132 TYR B O 1
ATOM 2336 N N . GLY B 1 154 ? 38.456 66.085 -13.166 1.00 21.14 133 GLY B N 1
ATOM 2337 C CA . GLY B 1 154 ? 37.685 65.963 -11.911 1.00 21.36 133 GLY B CA 1
ATOM 2338 C C . GLY B 1 154 ? 38.403 66.588 -10.717 1.00 21.89 133 GLY B C 1
ATOM 2339 O O . GLY B 1 154 ? 37.784 67.210 -9.848 1.00 21.04 133 GLY B O 1
ATOM 2340 N N . ASP B 1 155 ? 39.722 66.457 -10.732 1.00 22.87 134 ASP B N 1
ATOM 2341 C CA . ASP B 1 155 ? 40.651 66.925 -9.690 1.00 24.94 134 ASP B CA 1
ATOM 2342 C C . ASP B 1 155 ? 40.958 68.391 -9.731 1.00 24.57 134 ASP B C 1
ATOM 2343 O O . ASP B 1 155 ? 41.646 68.892 -8.844 1.00 25.01 134 ASP B O 1
ATOM 2348 N N . ASP B 1 156 ? 40.516 69.073 -10.784 1.00 23.92 135 ASP B N 1
ATOM 2349 C CA . ASP B 1 156 ? 40.912 70.427 -11.017 1.00 23.67 135 ASP B CA 1
ATOM 2350 C C . ASP B 1 156 ? 39.776 71.308 -10.525 1.00 24.20 135 ASP B C 1
ATOM 2351 O O . ASP B 1 156 ? 38.799 71.508 -11.239 1.00 22.85 135 ASP B O 1
ATOM 2356 N N . GLU B 1 157 ? 39.909 71.806 -9.297 1.00 24.34 136 GLU B N 1
ATOM 2357 C CA . GLU B 1 157 ? 38.908 72.667 -8.676 1.00 26.02 136 GLU B CA 1
ATOM 2358 C C . GLU B 1 157 ? 38.632 73.973 -9.429 1.00 25.23 136 GLU B C 1
ATOM 2359 O O . GLU B 1 157 ? 37.597 74.608 -9.185 1.00 26.52 136 GLU B O 1
ATOM 2365 N N . SER B 1 158 ? 39.507 74.376 -10.348 1.00 23.39 137 SER B N 1
ATOM 2366 C CA . SER B 1 158 ? 39.246 75.590 -11.142 1.00 22.53 137 SER B CA 1
ATOM 2367 C C . SER B 1 158 ? 38.179 75.388 -12.241 1.00 21.36 137 SER B C 1
ATOM 2368 O O . SER B 1 158 ? 37.527 76.353 -12.703 1.00 21.33 137 SER B O 1
ATOM 2371 N N . VAL B 1 159 ? 37.974 74.131 -12.640 1.00 18.27 138 VAL B N 1
ATOM 2372 C CA . VAL B 1 159 ? 36.980 73.802 -13.676 1.00 17.39 138 VAL B CA 1
ATOM 2373 C C . VAL B 1 159 ? 35.901 72.825 -13.193 1.00 17.73 138 VAL B C 1
ATOM 2374 O O . VAL B 1 159 ? 34.880 72.677 -13.872 1.00 17.16 138 VAL B O 1
ATOM 2378 N N . THR B 1 160 ? 36.130 72.178 -12.036 1.00 17.36 139 THR B N 1
ATOM 2379 C CA . THR B 1 160 ? 35.159 71.206 -11.502 1.00 18.13 139 THR B CA 1
ATOM 2380 C C . THR B 1 160 ? 34.745 71.567 -10.081 1.00 17.73 139 THR B C 1
ATOM 2381 O O . THR B 1 160 ? 35.581 71.751 -9.215 1.00 19.30 139 THR B O 1
ATOM 2385 N N . ALA B 1 161 ? 33.439 71.655 -9.857 1.00 17.05 140 ALA B N 1
ATOM 2386 C CA . ALA B 1 161 ? 32.918 72.007 -8.541 1.00 17.07 140 ALA B CA 1
ATOM 2387 C C . ALA B 1 161 ? 32.320 70.808 -7.831 1.00 16.69 140 ALA B C 1
ATOM 2388 O O . ALA B 1 161 ? 31.616 70.020 -8.430 1.00 17.48 140 ALA B O 1
ATOM 2390 N N . GLY B 1 162 ? 32.539 70.713 -6.527 1.00 16.75 141 GLY B N 1
ATOM 2391 C CA . GLY B 1 162 ? 31.848 69.707 -5.708 1.00 17.26 141 GLY B CA 1
ATOM 2392 C C . GLY B 1 162 ? 32.268 68.260 -5.941 1.00 16.81 141 GLY B C 1
ATOM 2393 O O . GLY B 1 162 ? 31.510 67.302 -5.660 1.00 16.42 141 GLY B O 1
ATOM 2394 N N . TYR B 1 163 ? 33.479 68.069 -6.434 1.00 16.86 142 TYR B N 1
ATOM 2395 C CA . TYR B 1 163 ? 33.869 66.725 -6.845 1.00 17.60 142 TYR B CA 1
ATOM 2396 C C . TYR B 1 163 ? 33.996 65.840 -5.591 1.00 17.20 142 TYR B C 1
ATOM 2397 O O . TYR B 1 163 ? 34.598 66.261 -4.595 1.00 17.01 142 TYR B O 1
ATOM 2406 N N . LEU B 1 164 ? 33.456 64.618 -5.638 1.00 15.90 143 LEU B N 1
ATOM 2407 C CA . LEU B 1 164 ? 33.560 63.660 -4.500 1.00 16.34 143 LEU B CA 1
ATOM 2408 C C . LEU B 1 164 ? 34.237 62.410 -5.023 1.00 16.38 143 LEU B C 1
ATOM 2409 O O . LEU B 1 164 ? 33.588 61.546 -5.590 1.00 14.71 143 LEU B O 1
ATOM 2414 N N . PRO B 1 165 ? 35.563 62.336 -4.898 1.00 17.74 144 PRO B N 1
ATOM 2415 C CA . PRO B 1 165 ? 36.314 61.213 -5.491 1.00 16.58 144 PRO B CA 1
ATOM 2416 C C . PRO B 1 165 ? 35.800 59.817 -5.069 1.00 16.16 144 PRO B C 1
ATOM 2417 O O . PRO B 1 165 ? 35.823 58.889 -5.901 1.00 15.41 144 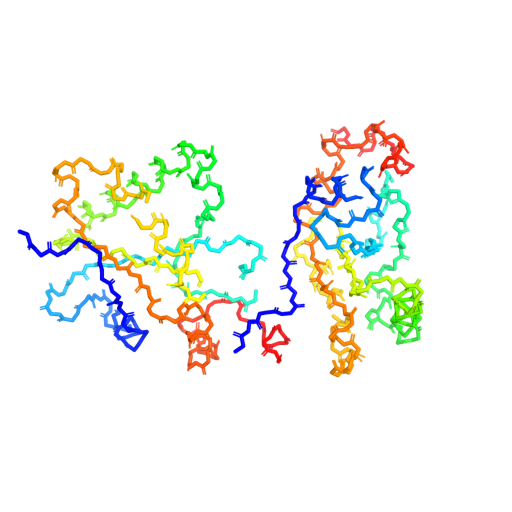PRO B O 1
ATOM 2421 N N . ASP B 1 166 ? 35.353 59.684 -3.818 1.00 14.85 145 ASP B N 1
ATOM 2422 C CA . ASP B 1 166 ? 34.833 58.419 -3.293 1.00 15.87 145 ASP B CA 1
ATOM 2423 C C . ASP B 1 166 ? 33.695 57.895 -4.188 1.00 14.82 145 ASP B C 1
ATOM 2424 O O . ASP B 1 166 ? 33.526 56.684 -4.342 1.00 12.04 145 ASP B O 1
ATOM 2429 N N . LEU B 1 167 ? 32.908 58.803 -4.768 1.00 15.21 146 LEU B N 1
ATOM 2430 C CA . LEU B 1 167 ? 31.778 58.380 -5.636 1.00 15.00 146 LEU B CA 1
ATOM 2431 C C . LEU B 1 167 ? 32.183 57.786 -6.983 1.00 16.78 146 LEU B C 1
ATOM 2432 O O . LEU B 1 167 ? 31.342 57.168 -7.660 1.00 17.18 146 LEU B O 1
ATOM 2437 N N . TRP B 1 168 ? 33.458 57.952 -7.360 1.00 17.23 147 TRP B N 1
ATOM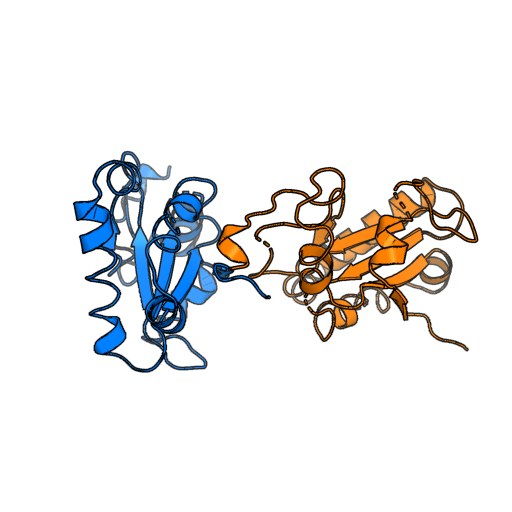 2438 C CA . TRP B 1 168 ? 33.926 57.575 -8.672 1.00 17.14 147 TRP B CA 1
ATOM 2439 C C . TRP B 1 168 ? 34.846 56.367 -8.634 1.00 19.07 147 TRP B C 1
ATOM 2440 O O . TRP B 1 168 ? 35.406 55.970 -9.647 1.00 18.84 147 TRP B O 1
ATOM 2451 N N . ARG B 1 169 ? 35.001 55.794 -7.456 1.00 20.16 148 ARG B N 1
ATOM 2452 C CA . ARG B 1 169 ? 35.868 54.630 -7.273 1.00 23.50 148 ARG B CA 1
ATOM 2453 C C . ARG B 1 169 ? 35.593 53.581 -8.342 1.00 25.25 148 ARG B C 1
ATOM 2454 O O . ARG B 1 169 ? 34.437 53.160 -8.421 1.00 26.63 148 ARG B O 1
#

Nearest PDB structures (foldseek):
  3f4a-assembly1_B  TM=1.007E+00  e=1.257E-29  Saccharomyces cerevisiae
  3fs5-assembly1_A  TM=9.807E-01  e=5.193E-25  Saccharomyces cerevisiae
  3i2v-assembly1_A  TM=7.172E-01  e=1.715E-04  Homo sapiens
  7mj0-assembly1_A  TM=3.476E-01  e=8.904E-01  Lactiplantibacillus plantarum WCFS1
  3f4a-assembly1_B  TM=1.002E+00  e=3.053E-28  Saccharomyces cerevisiae